Protein AF-G2Z1N6-F1 (afdb_monomer)

Sequence (181 aa):
MSISQVKKNNYPNFDENANCIKKRHIKFDDRKKIFPYNKAVEILIVSFQNKNKNEIVG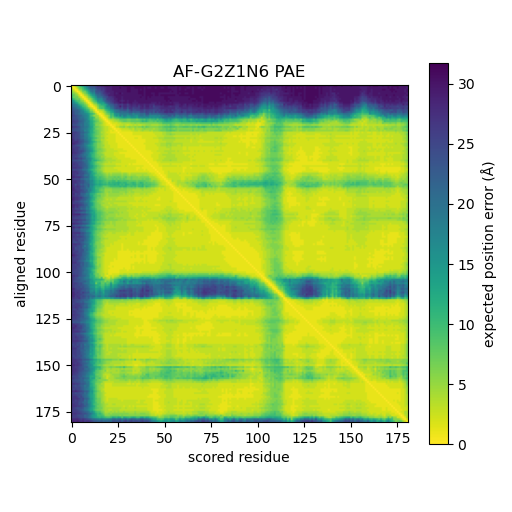KEMINYFNSIKVAQEIINENDFLELKYLTSKQIEALTDVIFNYGYQSKFYSIEDMKCYNPRNAILFLDKNKIIIGYIEICFSCKHLRSSNVNINFGTYCKQKFDIIKKIFEESGIKYGITEEE

Mean predicted aligned error: 7.54 Å

pLDDT: mean 86.53, std 17.19, range [31.73, 98.56]

Structure (mmCIF, N/CA/C/O backbone):
data_AF-G2Z1N6-F1
#
_entry.id   AF-G2Z1N6-F1
#
loop_
_atom_site.group_PDB
_atom_site.id
_atom_site.type_symbol
_atom_site.label_atom_id
_atom_site.label_alt_id
_atom_site.label_comp_id
_atom_site.label_asym_id
_atom_site.label_entity_id
_atom_site.label_seq_id
_atom_site.pdbx_PDB_ins_code
_atom_site.Cartn_x
_atom_site.Cartn_y
_atom_site.Cartn_z
_atom_site.occupancy
_atom_site.B_iso_or_equiv
_atom_site.auth_seq_id
_atom_site.auth_comp_id
_atom_site.auth_asym_id
_atom_site.auth_atom_id
_atom_site.pdbx_PDB_model_num
ATOM 1 N N . MET A 1 1 ? 42.559 40.565 -21.793 1.00 35.09 1 MET A N 1
ATOM 2 C CA . MET A 1 1 ? 43.297 39.281 -21.787 1.00 35.09 1 MET A CA 1
ATOM 3 C C . MET A 1 1 ? 43.590 38.915 -20.345 1.00 35.09 1 MET A C 1
ATOM 5 O O . MET A 1 1 ? 44.123 39.759 -19.652 1.00 35.09 1 MET A O 1
ATOM 9 N N . SER A 1 2 ? 43.309 37.755 -19.777 1.00 31.73 2 SER A N 1
ATOM 10 C CA . SER A 1 2 ? 42.377 36.659 -20.034 1.00 31.73 2 SER A CA 1
ATOM 11 C C . SER A 1 2 ? 42.348 35.915 -18.696 1.00 31.73 2 SER A C 1
ATOM 13 O O . SER A 1 2 ? 43.407 35.560 -18.187 1.00 31.73 2 SER A O 1
ATOM 15 N N . ILE A 1 3 ? 41.170 35.721 -18.101 1.00 37.75 3 ILE A N 1
ATOM 16 C CA . ILE A 1 3 ? 41.010 34.831 -16.945 1.00 37.75 3 ILE A CA 1
ATOM 17 C C . ILE A 1 3 ? 40.847 33.418 -17.510 1.00 37.75 3 ILE A C 1
ATOM 19 O O . ILE A 1 3 ? 39.861 33.113 -18.176 1.00 37.75 3 ILE A O 1
ATOM 23 N N . SER A 1 4 ? 41.835 32.565 -17.275 1.00 36.78 4 SER A N 1
ATOM 24 C CA . SER A 1 4 ? 41.861 31.156 -17.678 1.00 36.78 4 SER A CA 1
ATOM 25 C C . SER A 1 4 ? 42.637 30.395 -16.604 1.00 36.78 4 SER A C 1
ATOM 27 O O . SER A 1 4 ? 43.744 30.805 -16.287 1.00 36.78 4 SER A O 1
ATOM 29 N N . GLN A 1 5 ? 42.192 29.313 -15.975 1.00 38.09 5 GLN A N 1
ATOM 30 C CA . GLN A 1 5 ? 41.005 28.467 -16.062 1.00 38.09 5 GLN A CA 1
ATOM 31 C C . GLN A 1 5 ? 40.882 27.822 -14.668 1.00 38.09 5 GLN A C 1
ATOM 33 O O . GLN A 1 5 ? 41.848 27.225 -14.189 1.00 38.09 5 GLN A O 1
ATOM 38 N N . VAL A 1 6 ? 39.724 27.906 -14.010 1.00 39.84 6 VAL A N 1
ATOM 39 C CA . VAL A 1 6 ? 39.455 27.061 -12.835 1.00 39.84 6 VAL A CA 1
ATOM 40 C C . VAL A 1 6 ? 39.164 25.655 -13.357 1.00 39.84 6 VAL A C 1
ATOM 42 O O . VAL A 1 6 ? 38.227 25.454 -14.131 1.00 39.84 6 VAL A O 1
ATOM 45 N N . LYS A 1 7 ? 40.008 24.691 -12.977 1.00 37.94 7 LYS A N 1
ATOM 46 C CA . LYS A 1 7 ? 39.843 23.268 -13.296 1.00 37.94 7 LYS A CA 1
ATOM 47 C C . LYS A 1 7 ? 38.449 22.812 -12.850 1.00 37.94 7 LYS A C 1
ATOM 49 O O . LYS A 1 7 ? 38.135 22.854 -11.663 1.00 37.94 7 LYS A O 1
ATOM 54 N N . LYS A 1 8 ? 37.622 22.365 -13.801 1.00 38.72 8 LYS A N 1
ATOM 55 C CA . LYS A 1 8 ? 36.383 21.633 -13.512 1.00 38.72 8 LYS A CA 1
ATOM 56 C C . LYS A 1 8 ? 36.769 20.342 -12.793 1.00 38.72 8 LYS A C 1
ATOM 58 O O . LYS A 1 8 ? 37.320 19.432 -13.408 1.00 38.72 8 LYS A O 1
ATOM 63 N N . ASN A 1 9 ? 36.517 20.281 -11.491 1.00 38.03 9 ASN A N 1
ATOM 64 C CA . ASN A 1 9 ? 36.580 19.027 -10.757 1.00 38.03 9 ASN A CA 1
ATOM 65 C C . ASN A 1 9 ? 35.486 18.101 -11.308 1.00 38.03 9 ASN A C 1
ATOM 67 O O . ASN A 1 9 ? 34.306 18.440 -11.253 1.00 38.03 9 ASN A O 1
ATOM 71 N N . ASN A 1 10 ? 35.883 16.945 -11.841 1.00 41.06 10 ASN A N 1
ATOM 72 C CA . ASN A 1 10 ? 34.987 15.867 -12.261 1.00 41.06 10 ASN A CA 1
ATOM 73 C C . ASN A 1 10 ? 34.388 15.168 -11.027 1.00 41.06 10 ASN A C 1
ATOM 75 O O . ASN A 1 10 ? 34.733 14.027 -10.726 1.00 41.06 10 ASN A O 1
ATOM 79 N N . TYR A 1 11 ? 33.508 15.848 -10.293 1.00 44.09 11 TYR A N 1
ATOM 80 C CA . TYR A 1 11 ? 32.579 15.163 -9.400 1.00 44.09 11 TYR A CA 1
ATOM 81 C C . TYR A 1 11 ? 31.379 14.705 -10.237 1.00 44.09 11 TYR A C 1
ATOM 83 O O . TYR A 1 11 ? 30.825 15.526 -10.972 1.00 44.09 11 TYR A O 1
ATOM 91 N N . PRO A 1 12 ? 30.970 13.423 -10.183 1.00 48.62 12 PRO A N 1
ATOM 92 C CA . PRO A 1 12 ? 29.726 13.005 -10.817 1.00 48.62 12 PRO A CA 1
ATOM 93 C C . PRO A 1 12 ? 28.588 13.862 -10.250 1.00 48.62 12 PRO A C 1
ATOM 95 O O . PRO A 1 12 ? 28.481 13.992 -9.032 1.00 48.62 12 PRO A O 1
ATOM 98 N N . ASN A 1 13 ? 27.774 14.461 -11.127 1.00 49.25 13 ASN A N 1
ATOM 99 C CA . ASN A 1 13 ? 26.620 15.284 -10.756 1.00 49.25 13 ASN A CA 1
ATOM 100 C C . ASN A 1 13 ? 25.774 14.533 -9.715 1.00 49.25 13 ASN A C 1
ATOM 102 O O . ASN A 1 13 ? 25.129 13.529 -10.030 1.00 49.25 13 ASN A O 1
ATOM 106 N N . PHE A 1 14 ? 25.835 14.972 -8.458 1.00 51.06 14 PHE A N 1
ATOM 107 C CA . PHE A 1 14 ? 25.220 14.266 -7.332 1.00 51.06 14 PHE A CA 1
ATOM 108 C C . PHE A 1 14 ? 23.687 14.251 -7.469 1.00 51.06 14 PHE A C 1
ATOM 110 O O . PHE A 1 14 ? 23.044 13.251 -7.150 1.00 51.06 14 PHE A O 1
ATOM 117 N N . ASP A 1 15 ? 23.127 15.315 -8.052 1.00 57.12 15 ASP A N 1
ATOM 118 C CA . ASP A 1 15 ? 21.688 15.498 -8.252 1.00 57.12 15 ASP A CA 1
ATOM 119 C C . ASP A 1 15 ? 21.111 14.658 -9.402 1.00 57.12 15 ASP A C 1
ATOM 121 O O . ASP A 1 15 ? 20.040 14.071 -9.255 1.00 57.12 15 ASP A O 1
ATOM 125 N N . GLU A 1 16 ? 21.818 14.511 -10.528 1.00 58.06 16 GLU A N 1
ATOM 126 C CA . GLU A 1 16 ? 21.322 13.704 -11.660 1.00 58.06 16 GLU A CA 1
ATOM 127 C C . GLU A 1 16 ? 21.295 12.206 -11.324 1.00 58.06 16 GLU A C 1
ATOM 129 O O . GLU A 1 16 ? 20.405 11.471 -11.750 1.00 58.06 16 GLU A O 1
ATOM 134 N N . ASN A 1 17 ? 22.242 11.756 -10.499 1.00 62.19 17 ASN A N 1
ATOM 135 C CA . ASN A 1 17 ? 22.365 10.367 -10.065 1.00 62.19 17 ASN A CA 1
ATOM 136 C C . ASN A 1 17 ? 21.350 9.962 -8.981 1.00 62.19 17 ASN A C 1
ATOM 138 O O . ASN A 1 17 ? 21.096 8.767 -8.799 1.00 62.19 17 ASN A O 1
ATOM 142 N N . ALA A 1 18 ? 20.753 10.941 -8.292 1.00 67.31 18 ALA A N 1
ATOM 143 C CA . ALA A 1 18 ? 19.717 10.740 -7.280 1.00 67.31 18 ALA A CA 1
ATOM 144 C C . ALA A 1 18 ? 18.321 10.479 -7.881 1.00 67.31 18 ALA A C 1
ATOM 146 O O . ALA A 1 18 ? 17.388 10.138 -7.145 1.00 67.31 18 ALA A O 1
ATOM 147 N N . ASN A 1 19 ? 18.167 10.609 -9.203 1.00 80.81 19 ASN A N 1
ATOM 148 C CA . ASN A 1 19 ? 16.897 10.370 -9.875 1.00 80.81 19 ASN A CA 1
ATOM 149 C C . ASN A 1 19 ? 16.524 8.880 -9.900 1.00 80.81 19 ASN A C 1
ATOM 151 O O . ASN A 1 19 ? 17.349 7.997 -10.158 1.00 80.81 19 ASN A O 1
ATOM 155 N N . CYS A 1 20 ? 15.241 8.611 -9.670 1.00 85.31 20 CYS A N 1
ATOM 156 C CA . CYS A 1 20 ? 14.602 7.343 -9.970 1.00 85.31 20 CYS A CA 1
ATOM 157 C C . CYS A 1 20 ? 14.436 7.203 -11.464 1.00 85.31 20 CYS A C 1
ATOM 159 O O . CYS A 1 20 ? 13.753 8.002 -12.100 1.00 85.31 20 CYS A O 1
ATOM 161 N N . ILE A 1 21 ? 14.937 6.099 -11.991 1.00 89.00 21 ILE A N 1
ATOM 162 C CA . ILE A 1 21 ? 14.616 5.677 -13.343 1.00 89.00 21 ILE A CA 1
ATOM 163 C C . ILE A 1 21 ? 14.074 4.257 -13.312 1.00 89.00 21 ILE A C 1
ATOM 165 O O . ILE A 1 21 ? 14.379 3.461 -12.415 1.00 89.00 21 ILE A O 1
ATOM 169 N N . LYS A 1 22 ? 13.286 3.923 -14.329 1.00 91.12 22 LYS A N 1
ATOM 170 C CA . LYS A 1 22 ? 12.891 2.547 -14.595 1.00 91.12 22 LYS A CA 1
ATOM 171 C C . LYS A 1 22 ? 14.125 1.776 -15.082 1.00 91.12 22 LYS A C 1
ATOM 173 O O . LYS A 1 22 ? 14.538 1.921 -16.224 1.00 91.12 22 LYS A O 1
ATOM 178 N N . LYS A 1 23 ? 14.755 1.011 -14.186 1.00 89.12 23 LYS A N 1
ATOM 179 C CA . LYS A 1 23 ? 15.987 0.241 -14.440 1.00 89.12 23 LYS A CA 1
ATOM 180 C C . LYS A 1 23 ? 15.736 -1.171 -14.932 1.00 89.12 23 LYS A C 1
ATOM 182 O O . LYS A 1 23 ? 16.615 -1.781 -15.534 1.00 89.12 23 LYS A O 1
ATOM 187 N N . ARG A 1 24 ? 14.583 -1.728 -14.581 1.00 90.19 24 ARG A N 1
ATOM 188 C CA . ARG A 1 24 ? 14.203 -3.088 -14.950 1.00 90.19 24 ARG A CA 1
ATOM 189 C C . ARG A 1 24 ? 12.892 -3.052 -15.716 1.00 90.19 24 ARG A C 1
ATOM 191 O O . ARG A 1 24 ? 12.142 -2.084 -15.664 1.00 90.19 24 ARG A O 1
ATOM 198 N N . HIS A 1 25 ? 12.620 -4.140 -16.416 1.00 93.94 25 HIS A N 1
ATOM 199 C CA . HIS A 1 25 ? 11.395 -4.321 -17.185 1.00 93.94 25 HIS A CA 1
ATOM 200 C C . HIS A 1 25 ? 10.761 -5.666 -16.825 1.00 93.94 25 HIS A C 1
ATOM 202 O O . HIS A 1 25 ? 10.418 -6.463 -17.694 1.00 93.94 25 HIS A O 1
ATOM 208 N N . ILE A 1 26 ? 10.645 -5.943 -15.521 1.00 94.81 26 ILE A N 1
ATOM 209 C CA . ILE A 1 26 ? 9.980 -7.148 -15.027 1.00 94.81 26 ILE A CA 1
ATOM 210 C C . ILE A 1 26 ? 8.495 -7.026 -15.373 1.00 94.81 26 ILE A C 1
ATOM 212 O O . ILE A 1 26 ? 7.824 -6.060 -14.981 1.00 94.81 26 ILE A O 1
ATOM 216 N N . LYS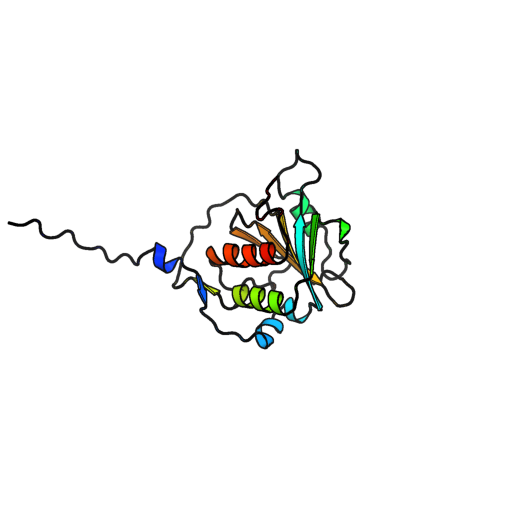 A 1 27 ? 7.989 -8.001 -16.132 1.00 97.38 27 LYS A N 1
ATOM 217 C CA . LYS A 1 27 ? 6.598 -8.044 -16.589 1.00 97.38 27 LYS A CA 1
ATOM 218 C C . LYS A 1 27 ? 5.643 -8.162 -15.406 1.00 97.38 27 LYS A C 1
ATOM 220 O O . LYS A 1 27 ? 6.009 -8.677 -14.350 1.00 97.38 27 LYS A O 1
ATOM 225 N N . PHE A 1 28 ? 4.411 -7.691 -15.585 1.00 97.31 28 PHE A N 1
ATOM 226 C CA . PHE A 1 28 ? 3.411 -7.708 -14.519 1.00 97.31 28 PHE A CA 1
ATOM 227 C C . PHE A 1 28 ? 3.169 -9.117 -13.958 1.00 97.31 28 PHE A C 1
ATOM 229 O O . PHE A 1 28 ? 3.190 -9.304 -12.742 1.00 97.31 28 PHE A O 1
ATOM 236 N N . ASP A 1 29 ? 3.054 -10.125 -14.825 1.00 97.44 29 ASP A N 1
ATOM 237 C CA . ASP A 1 29 ? 2.857 -11.515 -14.396 1.00 97.44 29 ASP A CA 1
ATOM 238 C C . ASP A 1 29 ? 4.025 -12.088 -13.594 1.00 97.44 29 ASP A C 1
ATOM 240 O O . ASP A 1 29 ? 3.806 -12.917 -12.714 1.00 97.44 29 ASP A O 1
ATOM 244 N N . ASP A 1 30 ? 5.252 -11.628 -13.837 1.00 97.69 30 ASP A N 1
ATOM 245 C CA . ASP A 1 30 ? 6.412 -12.053 -13.056 1.00 97.69 30 ASP A CA 1
ATOM 246 C C . ASP A 1 30 ? 6.481 -11.324 -11.712 1.00 97.69 30 ASP A C 1
ATOM 248 O O . ASP A 1 30 ? 6.778 -11.943 -10.693 1.00 97.69 30 ASP A O 1
ATOM 252 N N . ARG A 1 31 ? 6.112 -10.036 -11.670 1.00 96.31 31 ARG A N 1
ATOM 253 C CA . ARG A 1 31 ? 6.003 -9.272 -10.415 1.00 96.31 31 ARG A CA 1
ATOM 254 C C . ARG A 1 31 ? 4.958 -9.869 -9.470 1.00 96.31 31 ARG A C 1
ATOM 256 O O . ARG A 1 31 ? 5.207 -9.952 -8.271 1.00 96.31 31 ARG A O 1
ATOM 263 N N . LYS A 1 32 ? 3.834 -10.368 -9.999 1.00 96.12 32 LYS A N 1
ATOM 264 C CA . LYS A 1 32 ? 2.803 -11.069 -9.211 1.00 96.12 32 LYS A CA 1
ATOM 265 C C . LYS A 1 32 ? 3.275 -12.391 -8.602 1.00 96.12 32 LYS A C 1
ATOM 267 O O . LYS A 1 32 ? 2.629 -12.881 -7.691 1.00 96.12 32 LYS A O 1
ATOM 272 N N . LYS A 1 33 ? 4.381 -12.982 -9.068 1.00 96.75 33 LYS A N 1
ATOM 273 C CA . LYS A 1 33 ? 4.944 -14.214 -8.477 1.00 96.75 33 LYS A CA 1
ATOM 274 C C . LYS A 1 33 ? 5.791 -13.940 -7.231 1.00 96.75 33 LYS A C 1
ATOM 276 O O . LYS A 1 33 ? 6.159 -14.883 -6.531 1.00 96.75 33 LYS A O 1
ATOM 281 N N . ILE A 1 34 ? 6.075 -12.673 -6.931 1.00 95.62 34 ILE A N 1
ATOM 282 C CA . ILE A 1 34 ? 6.889 -12.251 -5.790 1.00 95.62 34 ILE A CA 1
ATOM 283 C C . ILE A 1 34 ? 5.995 -12.116 -4.551 1.00 95.62 34 ILE A C 1
ATOM 285 O O . ILE A 1 34 ? 4.899 -11.566 -4.624 1.00 95.62 34 ILE A O 1
ATOM 289 N N . PHE A 1 35 ? 6.458 -12.604 -3.399 1.00 95.25 35 PHE A N 1
ATOM 290 C CA . PHE A 1 35 ? 5.762 -12.388 -2.128 1.00 95.25 35 PHE A CA 1
ATOM 291 C C . PHE A 1 35 ? 5.741 -10.891 -1.763 1.00 95.25 35 PHE A C 1
ATOM 293 O O . PHE A 1 35 ? 6.760 -10.219 -1.940 1.00 95.25 35 PHE A O 1
ATOM 300 N N . PRO A 1 36 ? 4.621 -10.340 -1.254 1.00 96.19 36 PRO A N 1
ATOM 301 C CA . PRO A 1 36 ? 3.356 -11.005 -0.893 1.00 96.19 36 PRO A CA 1
ATOM 302 C C . PRO A 1 36 ? 2.303 -11.092 -2.015 1.00 96.19 36 PRO A C 1
ATOM 304 O O . PRO A 1 36 ? 1.269 -11.734 -1.838 1.00 96.19 36 PRO A O 1
ATOM 307 N N . TYR A 1 37 ? 2.568 -10.511 -3.187 1.00 96.50 37 TYR A N 1
ATOM 308 C CA . TYR A 1 37 ? 1.639 -10.452 -4.327 1.00 96.50 37 TYR A CA 1
ATOM 309 C C . TYR A 1 37 ? 1.203 -11.825 -4.852 1.00 96.50 37 TYR A C 1
ATOM 311 O O . TYR A 1 37 ? 0.104 -11.960 -5.374 1.00 96.50 37 TYR A O 1
ATOM 319 N N . ASN A 1 38 ? 2.036 -12.853 -4.689 1.00 96.81 38 ASN A N 1
ATOM 320 C CA . ASN A 1 38 ? 1.724 -14.221 -5.116 1.00 96.81 38 ASN A CA 1
ATOM 321 C C . ASN A 1 38 ? 0.743 -14.968 -4.207 1.00 96.81 38 ASN A C 1
ATOM 323 O O . ASN A 1 38 ? 0.268 -16.044 -4.572 1.00 96.81 38 ASN A O 1
ATOM 327 N N . LYS A 1 39 ? 0.496 -14.445 -3.006 1.00 97.06 39 LYS A N 1
ATOM 328 C CA . LYS A 1 39 ? -0.443 -15.005 -2.029 1.00 97.06 39 LYS A CA 1
ATOM 329 C C . LYS A 1 39 ? -1.648 -14.098 -1.809 1.00 97.06 39 LYS A C 1
ATOM 331 O O . LYS A 1 39 ? -2.686 -14.590 -1.376 1.00 97.06 39 LYS A O 1
ATOM 336 N N . ALA A 1 40 ? -1.510 -12.810 -2.112 1.00 97.44 40 ALA A N 1
ATOM 337 C CA . ALA A 1 40 ? -2.585 -11.846 -1.987 1.00 97.44 40 ALA A CA 1
ATOM 338 C C . ALA A 1 40 ? -3.655 -12.081 -3.061 1.00 97.44 40 ALA A C 1
ATOM 340 O O . ALA A 1 40 ? -3.353 -12.136 -4.252 1.00 97.44 40 ALA A O 1
ATOM 341 N N . VAL A 1 41 ? -4.908 -12.189 -2.630 1.00 97.81 41 VAL A N 1
ATOM 342 C CA . VAL A 1 41 ? -6.083 -12.104 -3.508 1.00 97.81 41 VAL A CA 1
ATOM 343 C C . VAL A 1 41 ? -6.533 -10.653 -3.621 1.00 97.81 41 VAL A C 1
ATOM 345 O O . VAL A 1 41 ? -6.941 -10.212 -4.692 1.00 97.81 41 VAL A O 1
ATOM 348 N N . GLU A 1 42 ? -6.386 -9.896 -2.536 1.00 98.00 42 GLU A N 1
ATOM 349 C CA . GLU A 1 42 ? -6.718 -8.481 -2.480 1.00 98.00 42 GLU A CA 1
ATOM 350 C C . GLU A 1 42 ? -5.559 -7.683 -1.895 1.00 98.00 42 GLU A C 1
ATOM 352 O O . GLU A 1 42 ? -4.822 -8.143 -1.017 1.00 98.00 42 GLU A O 1
ATOM 357 N N . ILE A 1 43 ? -5.404 -6.466 -2.407 1.00 98.50 43 ILE A N 1
ATOM 358 C CA . ILE A 1 43 ? -4.410 -5.509 -1.939 1.00 98.50 43 ILE A CA 1
ATOM 359 C C . ILE A 1 43 ? -5.146 -4.218 -1.648 1.00 98.50 43 ILE A C 1
ATOM 361 O O . ILE A 1 43 ? -5.865 -3.703 -2.507 1.00 98.50 43 ILE A O 1
ATOM 365 N N . LEU A 1 44 ? -4.963 -3.708 -0.441 1.00 97.75 44 LEU A N 1
ATOM 366 C CA . LEU A 1 44 ? -5.607 -2.492 0.026 1.00 97.75 44 LEU A CA 1
ATOM 367 C C . LEU A 1 44 ? -4.549 -1.469 0.349 1.00 97.75 44 LEU A C 1
ATOM 369 O O . LEU A 1 44 ? -3.448 -1.801 0.786 1.00 97.75 44 LEU A O 1
ATOM 373 N N . ILE A 1 45 ? -4.930 -0.219 0.187 1.00 98.56 45 ILE A N 1
ATOM 374 C CA . ILE A 1 45 ? -4.220 0.901 0.768 1.00 98.56 45 ILE A CA 1
ATOM 375 C C . ILE A 1 45 ? -5.116 1.552 1.807 1.00 98.56 45 ILE A C 1
ATOM 377 O O . ILE A 1 45 ? -6.336 1.616 1.635 1.00 98.56 45 ILE A O 1
ATOM 381 N N . VAL A 1 46 ? -4.506 2.003 2.894 1.00 98.38 46 VAL A N 1
ATOM 382 C CA . VAL A 1 46 ? -5.226 2.567 4.034 1.00 98.38 46 VAL A CA 1
ATOM 383 C C . VAL A 1 46 ? -4.562 3.841 4.533 1.00 98.38 46 VAL A C 1
ATOM 385 O O . VAL A 1 46 ? -3.353 4.032 4.347 1.00 98.38 46 VAL A O 1
ATOM 388 N N . SER A 1 47 ? -5.345 4.690 5.191 1.00 97.62 47 SER A N 1
ATOM 389 C CA . SER A 1 47 ? -4.858 5.775 6.040 1.00 97.62 47 SER A CA 1
ATOM 390 C C . SER A 1 47 ? -5.279 5.570 7.496 1.00 97.62 47 SER A C 1
ATOM 392 O O . SER A 1 47 ? -6.300 4.948 7.798 1.00 97.62 47 SER A O 1
ATOM 394 N N . PHE A 1 48 ? -4.450 6.064 8.411 1.00 94.19 48 PHE A N 1
ATOM 395 C CA . PHE A 1 48 ? -4.620 5.915 9.850 1.00 94.19 48 PHE A CA 1
ATOM 396 C C . PHE A 1 48 ? -4.465 7.276 10.521 1.00 94.19 48 PHE A C 1
ATOM 398 O O . PHE A 1 48 ? -3.383 7.860 10.482 1.00 94.19 48 PHE A O 1
ATOM 405 N N . GLN A 1 49 ? -5.528 7.759 11.163 1.00 91.69 49 GLN A N 1
ATOM 406 C CA . GLN A 1 49 ? -5.506 8.974 11.975 1.00 91.69 49 GLN A CA 1
ATOM 407 C C . GLN A 1 49 ? -5.437 8.593 13.452 1.00 91.69 49 GLN A C 1
ATOM 409 O O . GLN A 1 49 ? -6.204 7.748 13.915 1.00 91.69 49 GLN A O 1
ATOM 414 N N . ASN A 1 50 ? -4.519 9.219 14.194 1.00 89.31 50 ASN A N 1
ATOM 415 C CA . ASN A 1 50 ? -4.453 9.043 15.642 1.00 89.31 50 ASN A CA 1
ATOM 416 C C . ASN A 1 50 ? -5.797 9.447 16.268 1.00 89.31 50 ASN A C 1
ATOM 418 O O . ASN A 1 50 ? -6.280 10.562 16.057 1.00 89.31 50 ASN A O 1
ATOM 422 N N . LYS A 1 51 ? -6.372 8.560 17.081 1.00 88.75 51 LYS A N 1
ATOM 423 C CA . LYS A 1 51 ? -7.595 8.827 17.842 1.00 88.75 51 LYS A CA 1
ATOM 424 C C . LYS A 1 51 ? -7.311 9.826 18.959 1.00 88.75 51 LYS A C 1
ATOM 426 O O . LYS A 1 51 ? -8.097 10.746 19.183 1.00 88.75 51 LYS A O 1
ATOM 431 N N . ASN A 1 52 ? -6.175 9.677 19.643 1.00 88.06 52 ASN A N 1
ATOM 432 C CA . ASN A 1 52 ? -5.716 10.636 20.634 1.00 88.06 52 ASN A CA 1
ATOM 433 C C . ASN A 1 52 ? -4.796 11.677 19.982 1.00 88.06 52 ASN A C 1
ATOM 435 O O . ASN A 1 52 ? -3.628 11.414 19.698 1.00 88.06 52 ASN A O 1
ATOM 439 N N . LYS A 1 53 ? -5.306 12.901 19.799 1.00 84.00 53 LYS A N 1
ATOM 440 C CA . LYS A 1 53 ? -4.533 14.017 19.224 1.00 84.00 53 LYS A CA 1
ATOM 441 C C . LYS A 1 53 ? -3.332 14.448 20.080 1.00 84.00 53 LYS A C 1
ATOM 443 O O . LYS A 1 53 ? -2.448 15.121 19.567 1.00 84.00 53 LYS A O 1
ATOM 448 N N . ASN A 1 54 ? -3.286 14.050 21.354 1.00 86.62 54 ASN A N 1
ATOM 449 C CA . ASN A 1 54 ? -2.162 14.334 22.250 1.00 86.62 54 ASN A CA 1
ATOM 450 C C . ASN A 1 54 ? -1.054 13.263 22.185 1.00 86.62 54 ASN A C 1
ATOM 452 O O . ASN A 1 54 ? -0.007 13.436 22.806 1.00 86.62 54 ASN A O 1
ATOM 456 N N . GLU A 1 55 ? -1.270 12.148 21.478 1.00 86.56 55 GLU A N 1
ATOM 457 C CA . GLU A 1 55 ? -0.251 11.112 21.281 1.00 86.56 55 GLU A CA 1
ATOM 458 C C . GLU A 1 55 ? 0.701 11.453 20.133 1.00 86.56 55 GLU A C 1
ATOM 460 O O . GLU A 1 55 ? 0.376 12.189 19.200 1.00 86.56 55 GLU A O 1
ATOM 465 N N . ILE A 1 56 ? 1.886 10.843 20.172 1.00 89.25 56 ILE A N 1
ATOM 466 C CA . ILE A 1 56 ? 2.879 10.971 19.103 1.00 89.25 56 ILE A CA 1
ATOM 467 C C . ILE A 1 56 ? 2.276 10.445 17.793 1.00 89.25 56 ILE A C 1
ATOM 469 O O . ILE A 1 56 ? 1.799 9.308 17.716 1.00 89.25 56 ILE A O 1
ATOM 473 N N . VAL A 1 57 ? 2.316 11.267 16.745 1.00 89.56 57 VAL A N 1
ATOM 474 C CA . VAL A 1 57 ? 1.771 10.912 15.429 1.00 89.56 57 VAL A CA 1
ATOM 475 C C . VAL A 1 57 ? 2.402 9.620 14.908 1.00 89.56 57 VAL A C 1
ATOM 477 O O . VAL A 1 57 ? 3.620 9.452 14.945 1.00 89.56 57 VAL A O 1
ATOM 480 N N . GLY A 1 58 ? 1.565 8.699 14.429 1.00 91.62 58 GLY A N 1
ATOM 481 C CA . GLY A 1 58 ? 1.985 7.407 13.883 1.00 91.62 58 GLY A CA 1
ATOM 482 C C . GLY A 1 58 ? 2.280 6.332 14.933 1.00 91.62 58 GLY A C 1
ATOM 483 O O . GLY A 1 58 ? 2.308 5.153 14.591 1.00 91.62 58 GLY A O 1
ATOM 484 N N . LYS A 1 59 ? 2.422 6.687 16.218 1.00 93.12 59 LYS A N 1
ATOM 485 C CA . LYS A 1 59 ? 2.622 5.711 17.304 1.00 93.12 59 LYS A CA 1
ATOM 486 C C . LYS A 1 59 ? 1.432 4.763 17.451 1.00 93.12 59 LYS A C 1
ATOM 488 O O . LYS A 1 59 ? 1.634 3.567 17.636 1.00 93.12 59 LYS A O 1
ATOM 493 N N . GLU A 1 60 ? 0.204 5.272 17.338 1.00 94.12 60 GLU A N 1
ATOM 494 C CA . GLU A 1 60 ? -0.999 4.431 17.382 1.00 94.12 60 GLU A CA 1
ATOM 495 C C . GLU A 1 60 ? -1.032 3.430 16.224 1.00 94.12 60 GLU A C 1
ATOM 497 O O . GLU A 1 60 ? -1.248 2.243 16.454 1.00 94.12 60 GLU A O 1
ATOM 502 N N . MET A 1 61 ? -0.727 3.885 15.005 1.00 95.06 61 MET A N 1
ATOM 503 C CA . MET A 1 61 ? -0.632 3.023 13.828 1.00 95.06 61 MET A CA 1
ATOM 504 C C . MET A 1 61 ? 0.441 1.939 14.019 1.00 95.06 61 MET A C 1
ATOM 506 O O . MET A 1 61 ? 0.178 0.760 13.799 1.00 95.06 61 MET A O 1
ATOM 510 N N . ILE A 1 62 ? 1.640 2.312 14.478 1.00 95.44 62 ILE A N 1
ATOM 511 C CA . ILE A 1 62 ? 2.731 1.365 14.764 1.00 95.44 62 ILE A CA 1
ATOM 512 C C . ILE A 1 62 ? 2.289 0.311 15.785 1.00 95.44 62 ILE A C 1
ATOM 514 O O . ILE A 1 62 ? 2.543 -0.877 15.588 1.00 95.44 62 ILE A O 1
ATOM 518 N N . ASN A 1 63 ? 1.624 0.731 16.864 1.00 95.38 63 ASN A N 1
ATOM 519 C CA . ASN A 1 63 ? 1.130 -0.174 17.900 1.00 95.38 63 ASN A CA 1
ATOM 520 C C . ASN A 1 63 ? 0.044 -1.113 17.367 1.00 95.38 63 ASN A C 1
ATOM 522 O O . ASN A 1 63 ? 0.096 -2.307 17.656 1.00 95.38 63 ASN A O 1
ATOM 526 N N . TYR A 1 64 ? -0.886 -0.596 16.561 1.00 95.12 64 TYR A N 1
ATOM 527 C CA . TYR A 1 64 ? -1.897 -1.398 15.880 1.00 95.12 64 TYR A CA 1
ATOM 528 C C . TYR A 1 64 ? -1.237 -2.492 15.037 1.00 95.12 64 TYR A C 1
ATOM 530 O O . TYR A 1 64 ? -1.456 -3.674 15.285 1.00 95.12 64 TYR A O 1
ATOM 538 N N . PHE A 1 65 ? -0.331 -2.124 14.130 1.00 95.94 65 PHE A N 1
ATOM 539 C CA . PHE A 1 65 ? 0.345 -3.088 13.261 1.00 95.94 65 PHE A CA 1
ATOM 540 C C . PHE A 1 65 ? 1.229 -4.084 14.021 1.00 95.94 65 PHE A C 1
ATOM 542 O O . PHE A 1 65 ? 1.266 -5.255 13.659 1.00 95.94 65 PHE A O 1
ATOM 549 N N . ASN A 1 66 ? 1.881 -3.662 15.111 1.00 95.50 66 ASN A N 1
ATOM 550 C CA . ASN A 1 66 ? 2.629 -4.567 15.992 1.00 95.50 66 ASN A CA 1
ATOM 551 C C . ASN A 1 66 ? 1.733 -5.608 16.682 1.00 95.50 66 ASN A C 1
ATOM 553 O O . ASN A 1 66 ? 2.226 -6.670 17.058 1.00 95.50 66 ASN A O 1
ATOM 557 N N . SER A 1 67 ? 0.453 -5.294 16.899 1.00 95.19 67 SER A N 1
ATOM 558 C CA . SER A 1 67 ? -0.488 -6.211 17.546 1.00 95.19 67 SER A CA 1
ATOM 559 C C . SER A 1 67 ? -1.047 -7.277 16.601 1.00 95.19 67 SER A C 1
ATOM 561 O O . SER A 1 67 ? -1.465 -8.328 17.081 1.00 95.19 67 SER A O 1
ATOM 563 N N . ILE A 1 68 ? -0.987 -7.046 15.282 1.00 94.81 68 ILE A N 1
ATOM 564 C CA . ILE A 1 68 ? -1.533 -7.959 14.275 1.00 94.81 68 ILE A CA 1
ATOM 565 C C . ILE A 1 68 ? -0.719 -9.250 14.216 1.00 94.81 68 ILE A C 1
ATOM 567 O O . ILE A 1 68 ? 0.460 -9.264 13.844 1.00 94.81 68 ILE A O 1
ATOM 571 N N . LYS A 1 69 ? -1.386 -10.380 14.445 1.00 95.06 69 LYS A N 1
ATOM 572 C CA . LYS A 1 69 ? -0.851 -11.706 14.117 1.00 95.06 69 LYS A CA 1
ATOM 573 C C . LYS A 1 69 ? -1.062 -12.007 12.634 1.00 95.06 69 LYS A C 1
ATOM 575 O O . LYS A 1 69 ? -2.099 -12.523 12.209 1.00 95.06 69 LYS A O 1
ATOM 580 N N . VAL A 1 70 ? -0.042 -11.696 11.835 1.00 93.06 70 VAL A N 1
ATOM 581 C CA . VAL A 1 70 ? -0.013 -11.981 10.391 1.00 93.06 70 VAL A CA 1
ATOM 582 C C . VAL A 1 70 ? -0.318 -13.462 10.122 1.00 93.06 70 VAL A C 1
ATOM 584 O O . VAL A 1 70 ? 0.173 -14.350 10.818 1.00 93.06 70 VAL A O 1
ATOM 587 N N . ALA A 1 71 ? -1.117 -13.712 9.085 1.00 93.69 71 ALA A N 1
ATOM 588 C CA . ALA A 1 71 ? -1.657 -15.006 8.668 1.00 93.69 71 ALA A CA 1
ATOM 589 C C . ALA A 1 71 ? -2.643 -15.660 9.658 1.00 93.69 71 ALA A C 1
ATOM 591 O O . ALA A 1 71 ? -2.976 -16.832 9.491 1.00 93.69 71 ALA A O 1
ATOM 592 N N . GLN A 1 72 ? -3.125 -14.920 10.661 1.00 94.94 72 GLN A N 1
ATOM 593 C CA . GLN A 1 72 ? -4.129 -15.396 11.623 1.00 94.94 72 GLN A CA 1
ATOM 594 C C . GLN A 1 72 ? -5.317 -14.440 11.740 1.00 94.94 72 GLN A C 1
ATOM 596 O O . GLN A 1 72 ? -6.449 -14.889 11.898 1.00 94.94 72 GLN A O 1
ATOM 601 N N . GLU A 1 73 ? -5.071 -13.133 11.655 1.00 95.38 73 GLU A N 1
ATOM 602 C CA . GLU A 1 73 ? -6.101 -12.121 11.877 1.00 95.38 73 GLU A CA 1
ATOM 603 C C . GLU A 1 73 ? -6.783 -11.660 10.589 1.00 95.38 73 GLU A C 1
ATOM 605 O O . GLU A 1 73 ? -6.142 -11.404 9.565 1.00 95.38 73 GLU A O 1
ATOM 610 N N . ILE A 1 74 ? -8.108 -11.546 10.675 1.00 96.62 74 ILE A N 1
ATOM 611 C CA . ILE A 1 74 ? -8.966 -10.967 9.644 1.00 96.62 74 ILE A CA 1
ATOM 612 C C . ILE A 1 74 ? -8.934 -9.447 9.796 1.00 96.62 74 ILE A C 1
ATOM 614 O O . ILE A 1 74 ? -9.001 -8.930 10.910 1.00 96.62 74 ILE A O 1
ATOM 618 N N . ILE A 1 75 ? -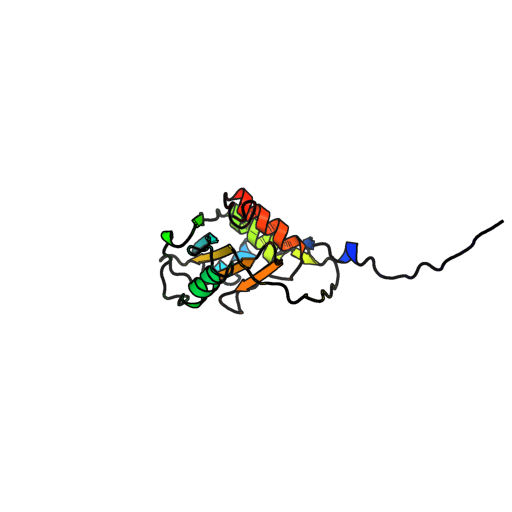8.848 -8.732 8.676 1.00 96.06 75 ILE A N 1
ATOM 619 C CA . ILE A 1 75 ? -8.918 -7.270 8.676 1.00 96.06 75 ILE A CA 1
ATOM 620 C C . ILE A 1 75 ? -10.242 -6.772 9.281 1.00 96.06 75 ILE A C 1
ATOM 622 O O . ILE A 1 75 ? -11.321 -7.251 8.932 1.00 96.06 75 ILE A O 1
ATOM 626 N N . ASN A 1 76 ? -10.166 -5.757 10.139 1.00 96.25 76 ASN A N 1
ATOM 627 C CA . ASN A 1 76 ? -11.320 -4.956 10.529 1.00 96.25 76 ASN A CA 1
ATOM 628 C C . ASN A 1 76 ? -11.227 -3.591 9.842 1.00 96.25 76 ASN A C 1
ATOM 630 O O . ASN A 1 76 ? -10.431 -2.736 10.217 1.00 96.25 76 ASN A O 1
ATOM 634 N N . GLU A 1 77 ? -12.042 -3.387 8.809 1.00 95.38 77 GLU A N 1
ATOM 635 C CA . GLU A 1 77 ? -11.983 -2.176 7.982 1.00 95.38 77 GLU A CA 1
ATOM 636 C C . GLU A 1 77 ? -12.300 -0.890 8.763 1.00 95.38 77 GLU A C 1
ATOM 638 O O . GLU A 1 77 ? -11.810 0.175 8.400 1.00 95.38 77 GLU A O 1
ATOM 643 N N . ASN A 1 78 ? -13.048 -0.990 9.870 1.00 95.44 78 ASN A N 1
ATOM 644 C CA . ASN A 1 78 ? -13.394 0.154 10.723 1.00 95.44 78 ASN A CA 1
ATOM 645 C C . ASN A 1 78 ? -12.202 0.714 11.516 1.00 95.44 78 ASN A C 1
ATOM 647 O O . ASN A 1 78 ? -12.330 1.753 12.164 1.00 95.44 78 ASN A O 1
ATOM 651 N N . ASP A 1 79 ? -11.059 0.027 11.503 1.00 94.56 79 ASP A N 1
ATOM 652 C CA . ASP A 1 79 ? -9.843 0.506 12.161 1.00 94.56 79 ASP A CA 1
ATOM 653 C C . ASP A 1 79 ? -9.131 1.603 11.356 1.00 94.56 79 ASP A C 1
ATOM 655 O O . ASP A 1 79 ? -8.254 2.283 11.893 1.00 94.56 79 ASP A O 1
ATOM 659 N N . PHE A 1 80 ? -9.502 1.797 10.086 1.00 96.69 80 PHE A N 1
ATOM 660 C CA . PHE A 1 80 ? -8.858 2.739 9.172 1.00 96.69 80 PHE A CA 1
ATOM 661 C C . PHE A 1 80 ? -9.747 3.953 8.903 1.00 96.69 80 PHE A C 1
ATOM 663 O O . PHE A 1 80 ? -10.965 3.834 8.793 1.00 96.69 80 PHE A O 1
ATOM 670 N N . LEU A 1 81 ? -9.126 5.128 8.761 1.00 96.81 81 LEU A N 1
ATOM 671 C CA . LEU A 1 81 ? -9.849 6.353 8.410 1.00 96.81 81 LEU A CA 1
ATOM 672 C C . LEU A 1 81 ? -10.321 6.296 6.954 1.00 96.81 81 LEU A C 1
ATOM 674 O O . LEU A 1 81 ? -11.478 6.572 6.647 1.00 96.81 81 LEU A O 1
ATOM 678 N N . GLU A 1 82 ? -9.416 5.917 6.055 1.00 97.88 82 GLU A N 1
ATOM 679 C CA . GLU A 1 82 ? -9.722 5.663 4.655 1.00 97.88 82 GLU A CA 1
ATOM 680 C C . GLU A 1 82 ? -9.165 4.299 4.262 1.00 97.88 82 GLU A C 1
ATOM 682 O O . GLU A 1 82 ? -8.070 3.910 4.671 1.00 97.88 82 GLU A O 1
ATOM 687 N N . LEU A 1 83 ? -9.910 3.583 3.424 1.00 98.06 83 LEU A N 1
ATOM 688 C CA . LEU A 1 83 ? -9.533 2.274 2.909 1.00 98.06 83 LEU A CA 1
ATOM 689 C C . LEU A 1 83 ? -9.963 2.159 1.450 1.00 98.06 83 LEU A C 1
ATOM 691 O O . LEU A 1 83 ? -11.090 2.514 1.087 1.00 98.06 83 LEU A O 1
ATOM 695 N N . LYS A 1 84 ? -9.054 1.671 0.601 1.00 98.44 84 LYS A N 1
ATOM 696 C CA . LYS A 1 84 ? -9.305 1.452 -0.827 1.00 98.44 84 LYS A CA 1
ATOM 697 C C . LYS A 1 84 ? -8.708 0.132 -1.287 1.00 98.44 84 LYS A C 1
ATOM 699 O O . LYS A 1 84 ? -7.506 -0.095 -1.167 1.00 98.44 84 LYS A O 1
ATOM 704 N N . TYR A 1 85 ? -9.555 -0.708 -1.871 1.00 98.19 85 TYR A N 1
ATOM 705 C CA . TYR A 1 85 ? -9.136 -1.895 -2.606 1.00 98.19 85 TYR A CA 1
ATOM 706 C C . TYR A 1 85 ? -8.527 -1.477 -3.945 1.00 98.19 85 TYR A C 1
ATOM 708 O O . TYR A 1 85 ? -9.154 -0.753 -4.720 1.00 98.19 85 TYR A O 1
ATOM 716 N N . LEU A 1 86 ? -7.305 -1.927 -4.223 1.00 98.44 86 LEU A N 1
ATOM 717 C CA . LEU A 1 86 ? -6.634 -1.619 -5.478 1.00 98.44 86 LEU A CA 1
ATOM 718 C C . LEU A 1 86 ? -7.181 -2.481 -6.616 1.00 98.44 86 LEU A C 1
ATOM 720 O O . LEU A 1 86 ? -7.256 -3.706 -6.532 1.00 98.44 86 LEU A O 1
ATOM 724 N N . THR A 1 87 ? -7.488 -1.833 -7.733 1.00 97.81 87 THR A N 1
ATOM 725 C CA . THR A 1 87 ? -7.784 -2.502 -9.003 1.00 97.81 87 THR A CA 1
ATOM 726 C C . THR A 1 87 ? -6.534 -3.168 -9.579 1.00 97.81 87 THR A C 1
ATOM 728 O O . THR A 1 87 ? -5.403 -2.789 -9.269 1.00 97.81 87 THR A O 1
ATOM 731 N N . SER A 1 88 ? -6.711 -4.106 -10.516 1.00 96.88 88 SER A N 1
ATOM 732 C CA . SER A 1 88 ? -5.579 -4.744 -11.206 1.00 96.88 88 SER A CA 1
ATOM 733 C C . SER A 1 88 ? -4.632 -3.727 -11.864 1.00 96.88 88 SER A C 1
ATOM 735 O O . SER A 1 88 ? -3.417 -3.883 -11.762 1.00 96.88 88 SER A O 1
ATOM 737 N N . LYS A 1 89 ? -5.171 -2.641 -12.440 1.00 97.44 89 LYS A N 1
ATOM 738 C CA . LYS A 1 89 ? -4.384 -1.549 -13.036 1.00 97.44 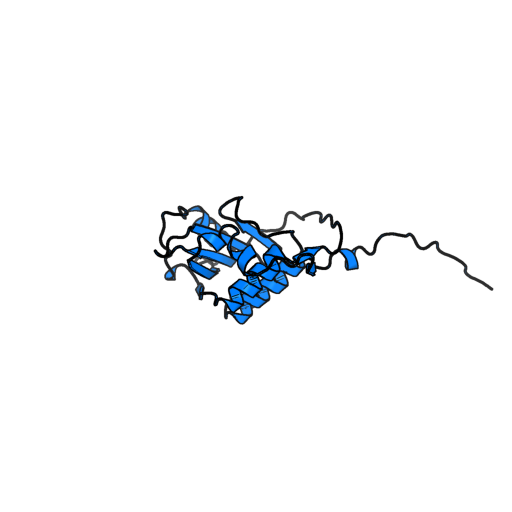89 LYS A CA 1
ATOM 739 C C . LYS A 1 89 ? -3.553 -0.793 -11.992 1.00 97.44 89 LYS A C 1
ATOM 741 O O . LYS A 1 89 ? -2.392 -0.481 -12.241 1.00 97.44 89 LYS A O 1
ATOM 746 N N . GLN A 1 90 ? -4.120 -0.516 -10.816 1.00 98.06 90 GLN A N 1
ATOM 747 C CA . GLN A 1 90 ? -3.388 0.130 -9.720 1.00 98.06 90 GLN A CA 1
ATOM 748 C C . GLN A 1 90 ? -2.320 -0.797 -9.128 1.00 98.06 90 GLN A C 1
ATOM 750 O O . GLN A 1 90 ? -1.214 -0.344 -8.848 1.00 98.06 90 GLN A O 1
ATOM 755 N N . ILE A 1 91 ? -2.603 -2.098 -8.997 1.00 98.00 91 ILE A N 1
ATOM 756 C CA . ILE A 1 91 ? -1.616 -3.097 -8.558 1.00 98.00 91 ILE A CA 1
ATOM 757 C C . ILE A 1 91 ? -0.468 -3.194 -9.568 1.00 98.00 91 ILE A C 1
ATOM 759 O O . ILE A 1 91 ? 0.699 -3.265 -9.173 1.00 98.00 91 ILE A O 1
ATOM 763 N N . GLU A 1 92 ? -0.769 -3.170 -10.867 1.00 97.75 92 GLU A N 1
ATOM 764 C CA . GLU A 1 92 ? 0.248 -3.140 -11.914 1.00 97.75 92 GLU A CA 1
ATOM 765 C C . GLU A 1 92 ? 1.128 -1.893 -11.801 1.00 97.75 92 GLU A C 1
ATOM 767 O O . GLU A 1 92 ? 2.352 -2.030 -11.811 1.00 97.75 92 GLU A O 1
ATOM 772 N N . ALA A 1 93 ? 0.537 -0.707 -11.639 1.00 97.06 93 ALA A N 1
ATOM 773 C CA . ALA A 1 93 ? 1.286 0.534 -11.457 1.00 97.06 93 ALA A CA 1
ATOM 774 C C . ALA A 1 93 ? 2.160 0.489 -10.191 1.00 97.06 93 ALA A C 1
ATOM 776 O O . ALA A 1 93 ? 3.362 0.748 -10.254 1.00 97.06 93 ALA A O 1
ATOM 777 N N . LEU A 1 94 ? 1.589 0.074 -9.056 1.00 97.06 94 LEU A N 1
ATOM 778 C CA . LEU A 1 94 ? 2.284 -0.027 -7.772 1.00 97.06 94 LEU A CA 1
ATOM 779 C C . LEU A 1 94 ? 3.487 -0.968 -7.858 1.00 97.06 94 LEU A C 1
ATOM 781 O O . LEU A 1 94 ? 4.607 -0.607 -7.492 1.00 97.06 94 LEU A O 1
ATOM 785 N N . THR A 1 95 ? 3.276 -2.177 -8.375 1.00 96.75 95 THR A N 1
ATOM 786 C CA . THR A 1 95 ? 4.354 -3.164 -8.482 1.00 96.75 95 THR A CA 1
ATOM 787 C C . THR A 1 95 ? 5.396 -2.772 -9.530 1.00 96.75 95 THR A C 1
ATOM 789 O O . THR A 1 95 ? 6.552 -3.174 -9.405 1.00 96.75 95 THR A O 1
ATOM 792 N N . ASP A 1 96 ? 5.037 -1.978 -10.545 1.00 96.38 96 ASP A N 1
ATOM 793 C CA . ASP A 1 96 ? 5.990 -1.504 -11.553 1.00 96.38 96 ASP A CA 1
ATOM 794 C C . ASP A 1 96 ? 6.965 -0.544 -10.880 1.00 96.38 96 ASP A C 1
ATOM 796 O O . ASP A 1 96 ? 8.177 -0.719 -10.957 1.00 96.38 96 ASP A O 1
ATOM 800 N N . VAL A 1 97 ? 6.436 0.387 -10.092 1.00 95.06 97 VAL A N 1
ATOM 801 C CA . VAL A 1 97 ? 7.232 1.321 -9.299 1.00 95.06 97 VAL A CA 1
ATOM 802 C C . VAL A 1 97 ? 8.108 0.587 -8.277 1.00 95.06 97 VAL A C 1
ATOM 804 O O . VAL A 1 97 ? 9.304 0.859 -8.167 1.00 95.06 97 VAL A O 1
ATOM 807 N N . ILE A 1 98 ? 7.561 -0.400 -7.567 1.00 94.12 98 ILE A N 1
ATOM 808 C CA . ILE A 1 98 ? 8.311 -1.161 -6.561 1.00 94.12 98 ILE A CA 1
ATOM 809 C C . ILE A 1 98 ? 9.475 -1.935 -7.190 1.00 94.12 98 ILE A C 1
ATOM 811 O O . ILE A 1 98 ? 10.616 -1.778 -6.751 1.00 94.12 98 ILE A O 1
ATOM 815 N N . PHE A 1 99 ? 9.228 -2.734 -8.229 1.00 94.56 99 PHE A N 1
ATOM 816 C CA . PHE A 1 99 ? 10.220 -3.694 -8.722 1.00 94.56 99 PHE A CA 1
ATOM 817 C C . PHE A 1 99 ? 11.086 -3.186 -9.874 1.00 94.56 99 PHE A C 1
ATOM 819 O O . PHE A 1 99 ? 12.196 -3.698 -10.062 1.00 94.56 99 PHE A O 1
ATOM 826 N N . ASN A 1 100 ? 10.608 -2.193 -10.628 1.00 94.56 100 ASN A N 1
ATOM 827 C CA . ASN A 1 100 ? 11.291 -1.714 -11.823 1.00 94.56 100 ASN A CA 1
ATOM 828 C C . ASN A 1 100 ? 12.025 -0.383 -11.639 1.00 94.56 100 ASN A C 1
ATOM 830 O O . ASN A 1 100 ? 12.914 -0.097 -12.442 1.00 94.56 100 ASN A O 1
ATOM 834 N N . TYR A 1 101 ? 11.737 0.394 -10.589 1.00 92.44 101 TYR A N 1
ATOM 835 C CA . TYR A 1 101 ? 12.411 1.672 -10.337 1.00 92.44 101 TYR A CA 1
ATOM 836 C C . TYR A 1 101 ? 13.546 1.554 -9.315 1.00 92.44 101 TYR A C 1
ATOM 838 O O . TYR A 1 101 ? 13.451 0.836 -8.315 1.00 92.44 101 TYR A O 1
ATOM 846 N N . GLY A 1 102 ? 14.610 2.318 -9.554 1.00 88.00 102 GLY A N 1
ATOM 847 C CA . GLY A 1 102 ? 15.737 2.506 -8.642 1.00 88.00 102 GLY A CA 1
ATOM 848 C C . GLY A 1 102 ? 16.596 3.698 -9.068 1.00 88.00 102 GLY A C 1
ATOM 849 O O . GLY A 1 102 ? 16.347 4.298 -10.113 1.00 88.00 102 GLY A O 1
ATOM 850 N N . TYR A 1 103 ? 17.612 4.038 -8.273 1.00 82.75 103 TYR A N 1
ATOM 851 C CA . TYR A 1 103 ? 18.538 5.131 -8.595 1.00 82.75 103 TYR A CA 1
ATOM 852 C C . TYR A 1 103 ? 19.245 4.929 -9.932 1.00 82.75 103 TYR A C 1
ATOM 854 O O . TYR A 1 103 ? 19.664 3.810 -10.232 1.00 82.75 103 TYR A O 1
ATOM 862 N N . GLN A 1 104 ? 19.443 6.003 -10.700 1.00 77.62 104 GLN A N 1
ATOM 863 C CA . GLN A 1 104 ? 20.143 5.995 -11.989 1.00 77.62 104 GLN A CA 1
ATOM 864 C C . GLN A 1 104 ? 21.560 5.404 -11.908 1.00 77.62 104 GLN A C 1
ATOM 866 O O . GLN A 1 104 ? 21.926 4.575 -12.745 1.00 77.62 104 GLN A O 1
ATOM 871 N N . SER A 1 105 ? 22.320 5.689 -10.854 1.00 72.06 105 SER A N 1
ATOM 872 C CA . SER A 1 105 ? 23.633 5.077 -10.591 1.00 72.06 105 SER A CA 1
ATOM 873 C C . SER A 1 105 ? 23.764 4.647 -9.121 1.00 72.06 105 SER A C 1
ATOM 875 O O . SER A 1 105 ? 22.770 4.631 -8.394 1.00 72.06 105 SER A O 1
ATOM 877 N N . LYS A 1 106 ? 24.949 4.183 -8.689 1.00 64.81 106 LYS A N 1
ATOM 878 C CA . LYS A 1 106 ? 25.180 3.849 -7.273 1.00 64.81 106 LYS A CA 1
ATOM 879 C C . LYS A 1 106 ? 25.066 5.134 -6.455 1.00 64.81 106 LYS A C 1
ATOM 881 O O . LYS A 1 106 ? 25.967 5.965 -6.489 1.00 64.81 106 LYS A O 1
ATOM 886 N N . PHE A 1 107 ? 23.965 5.268 -5.731 1.00 63.97 107 PHE A N 1
ATOM 887 C CA . PHE A 1 107 ? 23.722 6.376 -4.825 1.00 63.97 107 PHE A CA 1
ATOM 888 C C . PHE A 1 107 ? 23.879 5.881 -3.390 1.00 63.97 107 PHE A C 1
ATOM 890 O O . PHE A 1 107 ? 23.205 4.936 -2.981 1.00 63.97 107 PHE A O 1
ATOM 897 N N . TYR A 1 108 ? 24.781 6.509 -2.643 1.00 55.50 108 TYR A N 1
ATOM 898 C CA . TYR A 1 108 ? 24.898 6.313 -1.205 1.00 55.50 108 TYR A CA 1
ATOM 899 C C . TYR A 1 108 ? 24.191 7.489 -0.537 1.00 55.50 108 TYR A C 1
ATOM 901 O O . TYR A 1 108 ? 24.739 8.587 -0.471 1.00 55.50 108 TYR A O 1
ATOM 909 N N . SER A 1 109 ? 22.954 7.282 -0.087 1.00 57.22 109 SER A N 1
ATOM 910 C CA . SER A 1 109 ? 22.330 8.218 0.845 1.00 57.22 109 SER A CA 1
ATOM 911 C C . SER A 1 109 ? 22.851 7.933 2.243 1.00 57.22 109 SER A C 1
ATOM 913 O O . SER A 1 109 ? 22.773 6.797 2.707 1.00 57.22 109 SER A O 1
ATOM 915 N N . ILE A 1 110 ? 23.317 8.967 2.933 1.00 49.88 110 ILE A N 1
ATOM 916 C CA . ILE A 1 110 ? 23.326 8.954 4.393 1.00 49.88 110 ILE A CA 1
ATOM 917 C C . ILE A 1 110 ? 21.855 9.105 4.786 1.00 49.88 110 ILE A C 1
ATOM 919 O O . ILE A 1 110 ? 21.239 10.134 4.510 1.00 49.88 110 ILE A O 1
ATOM 923 N N . GLU A 1 111 ? 21.248 8.035 5.295 1.00 54.00 111 GLU A N 1
ATOM 924 C CA . GLU A 1 111 ? 19.920 8.131 5.892 1.00 54.00 111 GLU A CA 1
ATOM 925 C C . GLU A 1 111 ? 20.062 8.928 7.188 1.00 54.00 111 GLU A C 1
ATOM 927 O O . GLU A 1 111 ? 20.593 8.440 8.182 1.00 54.00 111 GLU A O 1
ATOM 932 N N . ASP A 1 112 ? 19.628 10.188 7.164 1.00 49.56 112 ASP A N 1
ATOM 933 C CA . ASP A 1 112 ? 19.387 10.934 8.395 1.00 49.56 112 ASP A CA 1
ATOM 934 C C . ASP A 1 112 ? 18.435 10.101 9.272 1.00 49.56 112 ASP A C 1
ATOM 936 O O . ASP A 1 112 ? 17.403 9.644 8.769 1.00 49.56 112 ASP A O 1
ATOM 940 N N . MET A 1 113 ? 18.736 9.933 10.569 1.00 51.19 113 MET A N 1
ATOM 941 C CA . MET A 1 113 ? 17.782 9.402 11.557 1.00 51.19 113 MET A CA 1
ATOM 942 C C . MET A 1 113 ? 16.587 10.359 11.642 1.00 51.19 113 MET A C 1
ATOM 944 O O . MET A 1 113 ? 16.541 11.259 12.478 1.00 51.19 113 MET A O 1
ATOM 948 N N . LYS A 1 114 ? 15.639 10.219 10.720 1.00 62.19 114 LYS A N 1
ATOM 949 C CA . LYS A 1 114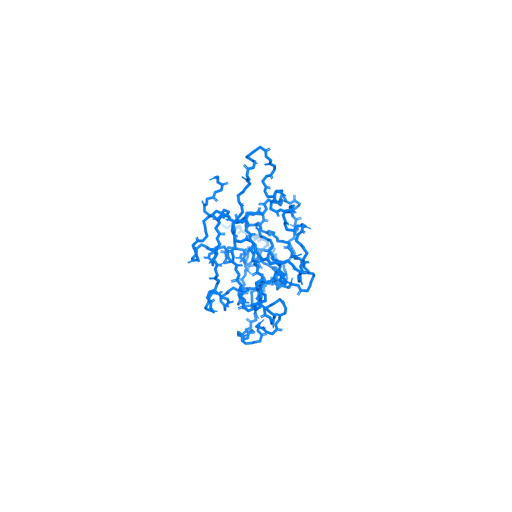 ? 14.426 11.025 10.682 1.00 62.19 114 LYS A CA 1
ATOM 950 C C . LYS A 1 114 ? 13.338 10.342 11.484 1.00 62.19 114 LYS A C 1
ATOM 952 O O . LYS A 1 114 ? 13.269 9.117 11.565 1.00 62.19 114 LYS A O 1
ATOM 957 N N . CYS A 1 115 ? 12.491 11.179 12.075 1.00 79.56 115 CYS A N 1
ATOM 958 C CA . CYS A 1 115 ? 11.234 10.787 12.690 1.00 79.56 115 CYS A CA 1
ATOM 959 C C . CYS A 1 115 ? 10.506 9.770 11.800 1.00 79.56 115 CYS A C 1
ATOM 961 O O . CYS A 1 115 ? 10.493 9.929 10.582 1.00 79.56 115 CYS A O 1
ATOM 963 N N . TYR A 1 116 ? 9.887 8.756 12.403 1.00 89.38 116 TYR A N 1
ATOM 964 C CA . TYR A 1 116 ? 9.022 7.814 11.700 1.00 89.38 116 TYR A CA 1
ATOM 965 C C . TYR A 1 116 ? 7.604 7.927 12.258 1.00 89.38 116 TYR A C 1
ATOM 967 O O . TYR A 1 116 ? 7.287 7.358 13.299 1.00 89.38 116 TYR A O 1
ATOM 975 N N . ASN A 1 117 ? 6.770 8.713 11.577 1.00 92.25 117 ASN A N 1
ATOM 976 C CA . ASN A 1 117 ? 5.374 8.978 11.929 1.00 92.25 117 ASN A CA 1
ATOM 977 C C . ASN A 1 117 ? 4.436 8.522 10.792 1.00 92.25 117 ASN A C 1
ATOM 979 O O . ASN A 1 117 ? 3.825 9.358 10.114 1.00 92.25 117 ASN A O 1
ATOM 983 N N . PRO A 1 118 ? 4.355 7.201 10.532 1.00 95.25 118 PRO A N 1
ATOM 984 C CA . PRO A 1 118 ? 3.565 6.663 9.433 1.00 95.25 118 PRO A CA 1
ATOM 985 C C . PRO A 1 118 ? 2.081 6.990 9.612 1.00 95.25 118 PRO A C 1
ATOM 987 O O . PRO A 1 118 ? 1.572 7.055 10.730 1.00 95.25 118 PRO A O 1
ATOM 990 N N . ARG A 1 119 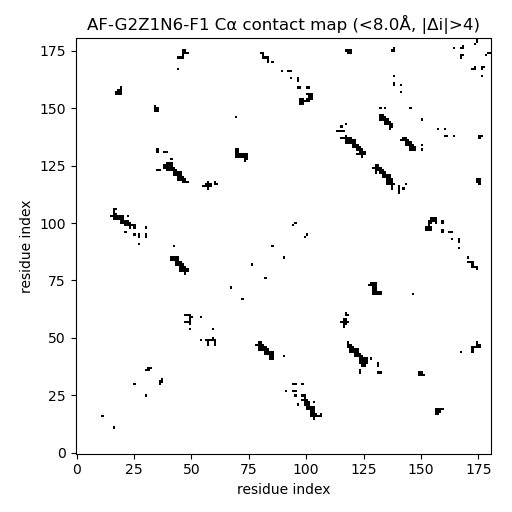? 1.403 7.197 8.484 1.00 96.44 119 ARG A N 1
ATOM 991 C CA . ARG A 1 119 ? -0.046 7.456 8.415 1.00 96.44 119 ARG A CA 1
ATOM 992 C C . ARG A 1 119 ? -0.745 6.588 7.378 1.00 96.44 119 ARG A C 1
ATOM 994 O O . ARG A 1 119 ? -1.960 6.662 7.248 1.00 96.44 119 ARG A O 1
ATOM 1001 N N . ASN A 1 120 ? 0.001 5.791 6.615 1.00 97.94 120 ASN A N 1
ATOM 1002 C CA . ASN A 1 120 ? -0.528 5.019 5.503 1.00 97.94 120 ASN A CA 1
ATOM 1003 C C . ASN A 1 120 ? 0.084 3.625 5.475 1.00 97.94 120 ASN A C 1
ATOM 1005 O O . ASN A 1 120 ? 1.236 3.445 5.862 1.00 97.94 120 ASN A O 1
ATOM 1009 N N . ALA A 1 121 ? -0.654 2.642 4.972 1.00 98.00 121 ALA A N 1
ATOM 1010 C CA . ALA A 1 121 ? -0.112 1.308 4.746 1.00 98.00 121 ALA A CA 1
ATOM 1011 C C . ALA A 1 121 ? -0.662 0.668 3.473 1.00 98.00 121 ALA A C 1
ATOM 1013 O O . ALA A 1 121 ? -1.715 1.054 2.967 1.00 98.00 121 ALA A O 1
ATOM 1014 N N . ILE A 1 122 ? 0.067 -0.333 2.985 1.00 98.44 122 ILE A N 1
ATOM 1015 C CA . ILE A 1 122 ? -0.397 -1.318 2.011 1.00 98.44 122 ILE A CA 1
ATOM 1016 C C . ILE A 1 122 ? -0.649 -2.617 2.775 1.00 98.44 122 ILE A C 1
ATOM 1018 O O . ILE A 1 122 ? 0.247 -3.105 3.465 1.00 98.44 122 ILE A O 1
ATOM 1022 N N . LEU A 1 123 ? -1.841 -3.182 2.637 1.00 98.25 123 LEU A N 1
ATOM 1023 C CA . LEU A 1 123 ? -2.248 -4.455 3.222 1.00 98.25 123 LEU A CA 1
ATOM 1024 C C . LEU A 1 123 ? -2.375 -5.512 2.127 1.00 98.25 123 LEU A C 1
ATOM 1026 O O . LEU A 1 123 ? -2.878 -5.231 1.039 1.00 98.25 123 LEU A O 1
ATOM 1030 N N . PHE A 1 124 ? -1.954 -6.735 2.432 1.00 98.38 124 PHE A N 1
ATOM 1031 C CA . PHE A 1 124 ? -2.076 -7.891 1.550 1.00 98.38 124 PHE A CA 1
ATOM 1032 C C . PHE A 1 124 ? -2.973 -8.921 2.223 1.00 98.38 124 PHE A C 1
ATOM 1034 O O . PHE A 1 124 ? -2.641 -9.387 3.316 1.00 98.38 124 PHE A O 1
ATOM 1041 N N . LEU A 1 125 ? -4.088 -9.275 1.583 1.00 98.44 125 LEU A N 1
ATOM 1042 C CA . LEU A 1 125 ? -5.065 -10.213 2.134 1.00 98.44 125 LEU A CA 1
ATOM 1043 C C . LEU A 1 125 ? -5.174 -11.473 1.290 1.00 98.44 125 LEU A C 1
ATOM 1045 O O . LEU A 1 125 ? -5.102 -11.420 0.060 1.00 98.44 125 LEU A O 1
ATOM 1049 N N . ASP A 1 126 ? -5.399 -12.602 1.950 1.00 97.75 126 ASP A N 1
ATOM 1050 C CA . ASP A 1 126 ? -5.816 -13.826 1.274 1.00 97.75 126 ASP A CA 1
ATOM 1051 C C . ASP A 1 126 ? -7.324 -13.818 0.940 1.00 97.75 126 ASP A C 1
ATOM 1053 O O . ASP A 1 126 ? -8.054 -12.862 1.201 1.00 97.75 126 ASP A O 1
ATOM 1057 N N . LYS A 1 127 ? -7.814 -14.926 0.374 1.00 97.12 127 LYS A N 1
ATOM 1058 C CA . LYS A 1 127 ? -9.235 -15.112 0.025 1.00 97.12 127 LYS A CA 1
ATOM 1059 C C . LYS A 1 127 ? -10.207 -15.039 1.213 1.00 97.12 127 LYS A C 1
ATOM 1061 O O . LYS A 1 127 ? -11.402 -14.892 0.992 1.00 97.12 127 LYS A O 1
ATOM 1066 N N . ASN A 1 128 ? -9.718 -15.199 2.442 1.00 97.25 128 ASN A N 1
ATOM 1067 C CA . ASN A 1 128 ? -10.509 -15.185 3.669 1.00 97.25 128 ASN A CA 1
ATOM 1068 C C . ASN A 1 128 ? -10.412 -13.830 4.389 1.00 97.25 128 ASN A C 1
ATOM 1070 O O . ASN A 1 128 ? -10.790 -13.745 5.555 1.00 97.25 128 ASN A O 1
ATOM 1074 N N . LYS A 1 129 ? -9.883 -12.790 3.722 1.00 97.69 129 LYS A N 1
ATOM 1075 C CA . LYS A 1 129 ? -9.617 -11.465 4.305 1.00 97.69 129 LYS A CA 1
ATOM 1076 C C . LYS A 1 129 ? -8.580 -11.492 5.441 1.00 97.69 129 LYS A C 1
ATOM 1078 O O . LYS A 1 129 ? -8.498 -10.542 6.220 1.00 97.69 129 LYS A O 1
ATOM 1083 N N . ILE A 1 130 ? -7.771 -12.553 5.530 1.00 98.12 130 ILE A N 1
ATOM 1084 C CA . ILE A 1 130 ? -6.693 -12.669 6.517 1.00 98.12 130 ILE A CA 1
ATOM 1085 C C . ILE A 1 130 ? -5.494 -11.852 6.042 1.00 98.12 130 ILE A C 1
ATOM 1087 O O . ILE A 1 130 ? -5.056 -11.989 4.897 1.00 98.12 130 ILE A O 1
ATOM 1091 N N . ILE A 1 131 ? -4.930 -11.033 6.932 1.00 98.00 131 ILE A N 1
ATOM 1092 C CA . ILE A 1 131 ? -3.753 -10.207 6.648 1.00 98.00 131 ILE A CA 1
ATOM 1093 C C . ILE A 1 131 ? -2.519 -11.105 6.552 1.00 98.00 131 ILE A C 1
ATOM 1095 O O . ILE A 1 131 ? -2.020 -11.595 7.560 1.00 98.00 131 ILE A O 1
ATOM 1099 N N . ILE A 1 132 ? -1.988 -11.299 5.347 1.00 97.75 132 ILE A N 1
ATOM 1100 C CA . ILE A 1 132 ? -0.780 -12.109 5.093 1.00 97.75 132 ILE A CA 1
ATOM 1101 C C . ILE A 1 132 ? 0.506 -11.275 5.037 1.00 97.75 132 ILE A C 1
ATOM 1103 O O . ILE A 1 132 ? 1.610 -11.822 5.023 1.00 97.75 132 ILE A O 1
ATOM 1107 N N . GLY A 1 133 ? 0.376 -9.951 5.015 1.00 97.75 133 GLY A N 1
ATOM 1108 C CA . GLY A 1 133 ? 1.491 -9.027 5.122 1.00 97.75 133 GLY A CA 1
ATOM 1109 C C . GLY A 1 133 ? 1.041 -7.576 5.050 1.00 97.75 133 GLY A C 1
ATOM 1110 O O . GLY A 1 133 ? -0.067 -7.280 4.600 1.00 97.75 133 GLY A O 1
ATOM 1111 N N . TYR A 1 134 ? 1.920 -6.670 5.466 1.00 97.75 134 TYR A N 1
ATOM 1112 C CA . TYR A 1 134 ? 1.698 -5.236 5.333 1.00 97.75 134 TYR A CA 1
ATOM 1113 C C . TYR A 1 134 ? 3.007 -4.467 5.126 1.00 97.75 134 TYR A C 1
ATOM 1115 O O . TYR A 1 134 ? 4.090 -4.938 5.486 1.00 97.75 134 TYR A O 1
ATOM 1123 N N . ILE A 1 135 ? 2.886 -3.272 4.547 1.00 97.38 135 ILE A N 1
ATOM 1124 C CA . ILE A 1 135 ? 3.943 -2.264 4.435 1.00 97.38 135 ILE A CA 1
ATOM 1125 C C . ILE A 1 135 ? 3.387 -0.965 5.001 1.00 97.38 135 ILE A C 1
ATOM 1127 O O . ILE A 1 135 ? 2.513 -0.353 4.395 1.00 97.38 135 ILE A O 1
ATOM 1131 N N . GLU A 1 136 ? 3.900 -0.533 6.139 1.00 96.50 136 GLU A N 1
ATOM 1132 C CA . GLU A 1 136 ? 3.681 0.807 6.668 1.00 96.50 136 GLU A CA 1
ATOM 1133 C C . GLU A 1 136 ? 4.517 1.812 5.887 1.00 96.50 136 GLU A C 1
ATOM 1135 O O . GLU A 1 136 ? 5.660 1.533 5.525 1.00 96.50 136 GLU A O 1
ATOM 1140 N N . ILE A 1 137 ? 3.959 2.992 5.647 1.00 95.44 137 ILE A N 1
ATOM 1141 C CA . ILE A 1 137 ? 4.581 4.037 4.851 1.00 95.44 137 ILE A CA 1
ATOM 1142 C C . ILE A 1 137 ? 4.441 5.367 5.588 1.00 95.44 137 ILE A C 1
ATOM 1144 O O . ILE A 1 137 ? 3.347 5.809 5.949 1.00 95.44 137 ILE A O 1
ATOM 1148 N N . CYS A 1 138 ? 5.574 6.040 5.761 1.00 93.75 138 CYS A N 1
ATOM 1149 C CA . CYS A 1 138 ? 5.618 7.460 6.053 1.00 93.75 138 CYS A CA 1
ATOM 1150 C C . CYS A 1 138 ? 6.105 8.205 4.805 1.00 93.75 138 CYS A C 1
ATOM 1152 O O . CYS A 1 138 ? 7.303 8.217 4.505 1.00 93.75 138 CYS A O 1
ATOM 1154 N N . PHE A 1 139 ? 5.186 8.838 4.071 1.00 92.31 139 PHE A N 1
ATOM 1155 C CA . PHE A 1 139 ? 5.535 9.565 2.848 1.00 92.31 139 PHE A CA 1
ATOM 1156 C C . PHE A 1 139 ? 6.411 10.797 3.114 1.00 92.31 139 PHE A C 1
ATOM 1158 O O . PHE A 1 139 ? 7.351 11.038 2.359 1.00 92.31 139 PHE A O 1
ATOM 1165 N N . SER A 1 140 ? 6.164 11.538 4.199 1.00 88.62 140 SER A N 1
ATOM 1166 C CA . SER A 1 140 ? 6.968 12.712 4.578 1.00 88.62 140 SER A CA 1
ATOM 1167 C C . SER A 1 140 ? 8.375 12.328 5.055 1.00 88.62 140 SER A C 1
ATOM 1169 O O . SER A 1 140 ? 9.352 12.988 4.699 1.00 88.62 140 SER A O 1
ATOM 1171 N N . CYS A 1 141 ? 8.502 11.208 5.774 1.00 88.50 141 CYS A N 1
ATOM 1172 C CA . CYS A 1 141 ? 9.785 10.644 6.201 1.00 88.50 141 CYS A CA 1
ATOM 1173 C C . CYS A 1 141 ? 10.546 9.962 5.057 1.00 88.50 141 CYS A C 1
ATOM 1175 O O . CYS A 1 141 ? 11.755 9.766 5.155 1.00 88.50 141 CYS A O 1
ATOM 1177 N N . LYS A 1 142 ? 9.832 9.559 3.996 1.00 88.31 142 LYS A N 1
ATOM 1178 C CA . LYS A 1 142 ? 10.321 8.677 2.924 1.00 88.31 142 LYS A CA 1
ATOM 1179 C C . LYS A 1 142 ? 10.889 7.368 3.469 1.00 88.31 142 LYS A C 1
ATOM 1181 O O . LYS A 1 142 ? 11.921 6.878 3.018 1.00 88.31 142 LYS A O 1
ATOM 1186 N N . HIS A 1 143 ? 10.183 6.813 4.449 1.00 89.00 143 HIS A N 1
ATOM 1187 C CA . HIS A 1 143 ? 10.555 5.578 5.119 1.00 89.00 143 HIS A CA 1
ATOM 1188 C C . HIS A 1 143 ? 9.364 4.623 5.194 1.00 89.00 143 HIS A C 1
ATOM 1190 O O . HIS A 1 143 ? 8.206 5.034 5.073 1.00 89.00 143 HIS A O 1
ATOM 1196 N N . LEU A 1 144 ? 9.662 3.340 5.355 1.00 92.12 144 LEU A N 1
ATOM 1197 C CA . LEU A 1 144 ? 8.677 2.272 5.406 1.00 92.12 144 LEU A CA 1
ATOM 1198 C C . LEU A 1 144 ? 9.131 1.180 6.363 1.00 92.12 144 LEU A C 1
ATOM 1200 O O . LEU A 1 144 ? 10.328 0.989 6.581 1.00 92.12 144 LEU A O 1
ATOM 1204 N N . ARG A 1 145 ? 8.166 0.414 6.858 1.00 93.62 145 ARG A N 1
ATOM 1205 C CA . ARG A 1 145 ? 8.391 -0.788 7.660 1.00 93.62 145 ARG A CA 1
ATOM 1206 C C . ARG A 1 145 ? 7.490 -1.892 7.139 1.00 93.62 145 ARG A C 1
ATOM 1208 O O . ARG A 1 145 ? 6.310 -1.666 6.907 1.00 93.62 145 ARG A O 1
ATOM 1215 N N . SER A 1 146 ? 8.037 -3.084 6.944 1.00 95.12 146 SER A N 1
ATOM 1216 C CA . SER A 1 146 ? 7.256 -4.233 6.476 1.00 95.12 146 SER A CA 1
ATOM 1217 C C . SER A 1 146 ? 7.058 -5.245 7.593 1.00 95.12 146 SER A C 1
ATOM 1219 O O . SER A 1 146 ? 7.930 -5.411 8.443 1.00 95.12 146 SER A O 1
ATOM 1221 N N . SER A 1 147 ? 5.939 -5.963 7.553 1.00 95.75 147 SER A N 1
ATOM 1222 C CA . SER A 1 147 ? 5.612 -7.008 8.531 1.00 95.75 147 SER A CA 1
ATOM 1223 C C . SER A 1 147 ? 6.527 -8.234 8.459 1.00 95.75 147 SER A C 1
ATOM 1225 O O . SER A 1 147 ? 6.571 -9.045 9.380 1.00 95.75 147 SER A O 1
ATOM 1227 N N . ASN A 1 148 ? 7.225 -8.412 7.336 1.00 91.56 148 ASN A N 1
ATOM 1228 C CA . ASN A 1 148 ? 8.100 -9.546 7.081 1.00 91.56 148 ASN A CA 1
ATOM 1229 C C . ASN A 1 148 ? 9.273 -9.116 6.187 1.00 91.56 148 ASN A C 1
ATOM 1231 O O . ASN A 1 148 ? 9.076 -8.391 5.212 1.00 91.56 148 ASN A O 1
ATOM 1235 N N . VAL A 1 149 ? 10.478 -9.610 6.483 1.00 88.75 149 VAL A N 1
ATOM 1236 C CA . VAL A 1 149 ? 11.714 -9.321 5.726 1.00 88.75 149 VAL A CA 1
ATOM 1237 C C . VAL A 1 149 ? 11.661 -9.766 4.259 1.00 88.75 149 VAL A C 1
ATOM 1239 O O . VAL A 1 149 ? 12.396 -9.244 3.428 1.00 88.75 149 VAL A O 1
ATOM 1242 N N . ASN A 1 150 ? 10.774 -10.707 3.924 1.00 91.50 150 ASN A N 1
ATOM 1243 C CA . ASN A 1 150 ? 10.560 -11.181 2.558 1.00 91.50 150 ASN A CA 1
ATOM 1244 C C . ASN A 1 150 ? 9.673 -10.242 1.724 1.00 91.50 150 ASN A C 1
ATOM 1246 O O . ASN A 1 150 ? 9.556 -10.434 0.513 1.00 91.50 150 ASN A O 1
ATOM 1250 N N . ILE A 1 151 ? 9.036 -9.240 2.340 1.00 92.69 151 ILE A N 1
ATOM 1251 C CA . ILE A 1 151 ? 8.299 -8.201 1.618 1.00 92.69 151 ILE A CA 1
ATOM 1252 C C . ILE A 1 151 ? 9.319 -7.207 1.067 1.00 92.69 151 ILE A C 1
ATOM 1254 O O . ILE A 1 151 ? 9.856 -6.359 1.775 1.00 92.69 151 ILE A O 1
ATOM 1258 N N . ASN A 1 152 ? 9.612 -7.344 -0.222 1.00 83.69 152 ASN A N 1
ATOM 1259 C CA . ASN A 1 152 ? 10.639 -6.561 -0.891 1.00 83.69 152 ASN A CA 1
ATOM 1260 C C . ASN A 1 152 ? 10.043 -5.293 -1.526 1.00 83.69 152 ASN A C 1
ATOM 1262 O O . ASN A 1 152 ? 9.162 -5.380 -2.381 1.00 83.69 152 ASN A O 1
ATOM 1266 N N . PHE A 1 153 ? 10.575 -4.118 -1.171 1.00 85.06 153 PHE A N 1
ATOM 1267 C CA . PHE A 1 153 ? 10.206 -2.831 -1.782 1.00 85.06 153 PHE A CA 1
ATOM 1268 C C . PHE A 1 153 ? 11.087 -2.427 -2.987 1.00 85.06 153 PHE A C 1
ATOM 1270 O O . PHE A 1 153 ? 11.111 -1.278 -3.448 1.00 85.06 153 PHE A O 1
ATOM 1277 N N . GLY A 1 154 ? 11.828 -3.398 -3.516 1.00 83.69 154 GLY A N 1
ATOM 1278 C CA . GLY A 1 154 ? 12.817 -3.245 -4.569 1.00 83.69 154 GLY A CA 1
ATOM 1279 C C . GLY A 1 154 ? 13.995 -2.373 -4.147 1.00 83.69 154 GLY A C 1
ATOM 1280 O O . GLY A 1 154 ? 14.289 -2.183 -2.970 1.00 83.69 154 GLY A O 1
ATOM 1281 N N . THR A 1 155 ? 14.697 -1.824 -5.135 1.00 83.88 155 THR A N 1
ATOM 1282 C CA . THR A 1 155 ? 15.797 -0.891 -4.881 1.00 83.88 155 THR A CA 1
ATOM 1283 C C . THR A 1 155 ? 15.237 0.432 -4.370 1.00 83.88 155 THR A C 1
ATOM 1285 O O . THR A 1 155 ? 14.377 1.026 -5.025 1.00 83.88 155 THR A O 1
ATOM 1288 N N . TYR A 1 156 ? 15.719 0.893 -3.215 1.00 79.06 156 TYR A N 1
ATOM 1289 C CA . TYR A 1 156 ? 15.338 2.191 -2.667 1.00 79.06 156 TYR A CA 1
ATOM 1290 C C . TYR A 1 156 ? 15.674 3.318 -3.649 1.00 79.06 156 TYR A C 1
ATOM 1292 O O . TYR A 1 156 ? 16.666 3.263 -4.378 1.00 79.06 156 TYR A O 1
ATOM 1300 N N . CYS A 1 157 ? 14.800 4.318 -3.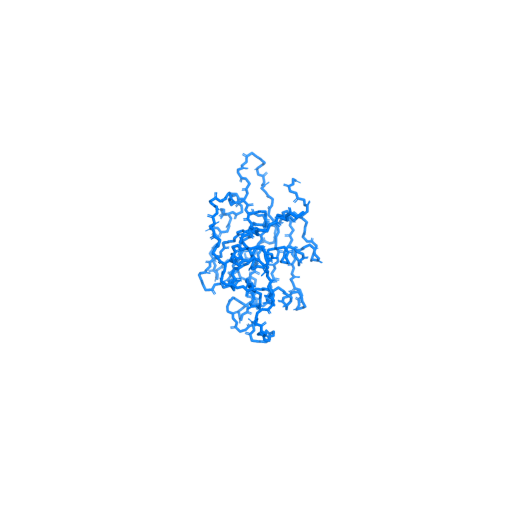687 1.00 83.31 157 CYS A N 1
ATOM 1301 C CA . CYS A 1 157 ? 15.008 5.568 -4.391 1.00 83.31 157 CYS A CA 1
ATOM 1302 C C . CYS A 1 157 ? 14.005 6.607 -3.882 1.00 83.31 157 CYS A C 1
ATOM 1304 O O . CYS A 1 157 ? 12.804 6.343 -3.826 1.00 83.31 157 CYS A O 1
ATOM 1306 N N . LYS A 1 158 ? 14.486 7.805 -3.541 1.00 78.75 158 LYS A N 1
ATOM 1307 C CA . LYS A 1 158 ? 13.702 8.846 -2.855 1.00 78.75 158 LYS A CA 1
ATOM 1308 C C . LYS A 1 158 ? 12.418 9.259 -3.593 1.00 78.75 158 LYS A C 1
ATOM 1310 O O . LYS A 1 158 ? 11.390 9.485 -2.959 1.00 78.75 158 LYS A O 1
ATOM 1315 N N . GLN A 1 159 ? 12.474 9.355 -4.919 1.00 86.31 159 GLN A N 1
ATOM 1316 C CA . GLN A 1 159 ? 11.334 9.733 -5.768 1.00 86.31 159 GLN A CA 1
ATOM 1317 C C . GLN A 1 159 ? 10.285 8.613 -5.891 1.00 86.31 159 GLN A C 1
ATOM 1319 O O . GLN A 1 159 ? 9.145 8.880 -6.258 1.00 86.31 159 GLN A O 1
ATOM 1324 N N . LYS A 1 160 ? 10.626 7.364 -5.534 1.00 89.56 160 LYS A N 1
ATOM 1325 C CA . LYS A 1 160 ? 9.676 6.239 -5.530 1.00 89.56 160 LYS A CA 1
ATOM 1326 C C . LYS A 1 160 ? 8.487 6.515 -4.606 1.00 89.56 160 LYS A C 1
ATOM 1328 O O . LYS A 1 160 ? 7.354 6.204 -4.961 1.00 89.56 160 LYS A O 1
ATOM 1333 N N . PHE A 1 161 ? 8.744 7.136 -3.454 1.00 91.19 161 PHE A N 1
ATOM 1334 C CA . PHE A 1 161 ? 7.702 7.521 -2.502 1.00 91.19 161 PHE A CA 1
ATOM 1335 C C . PHE A 1 161 ? 6.714 8.507 -3.114 1.00 91.19 161 PHE A C 1
ATOM 1337 O O . PHE A 1 161 ? 5.524 8.344 -2.899 1.00 91.19 161 PHE A O 1
ATOM 1344 N N . ASP A 1 162 ? 7.179 9.463 -3.919 1.00 91.62 162 ASP A N 1
ATOM 1345 C CA . ASP A 1 162 ? 6.310 10.469 -4.539 1.00 91.62 162 ASP A CA 1
ATOM 1346 C C . ASP A 1 162 ? 5.398 9.823 -5.605 1.00 91.62 162 ASP A C 1
ATOM 1348 O O . ASP A 1 162 ? 4.215 10.141 -5.699 1.00 91.62 162 ASP A O 1
ATOM 1352 N N . ILE A 1 163 ? 5.912 8.839 -6.355 1.00 92.62 163 ILE A N 1
ATOM 1353 C CA . ILE A 1 163 ? 5.109 8.085 -7.332 1.00 92.62 163 ILE A CA 1
ATOM 1354 C C . ILE A 1 163 ? 4.072 7.198 -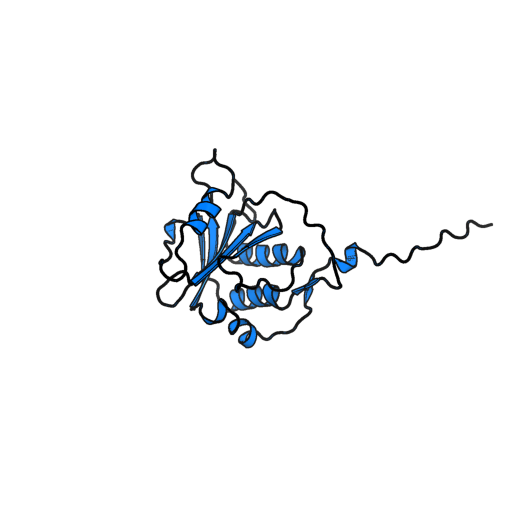6.625 1.00 92.62 163 ILE A C 1
ATOM 1356 O O . ILE A 1 163 ? 2.913 7.159 -7.027 1.00 92.62 163 ILE A O 1
ATOM 1360 N N . ILE A 1 164 ? 4.460 6.500 -5.554 1.00 95.56 164 ILE A N 1
ATOM 1361 C CA . ILE A 1 164 ? 3.528 5.662 -4.780 1.00 95.56 164 ILE A CA 1
ATOM 1362 C C . ILE A 1 164 ? 2.487 6.530 -4.069 1.00 95.56 164 ILE A C 1
ATOM 1364 O O . ILE A 1 164 ? 1.313 6.174 -4.057 1.00 95.56 164 ILE A O 1
ATOM 1368 N N . LYS A 1 165 ? 2.885 7.698 -3.557 1.00 95.69 165 LYS A N 1
ATOM 1369 C CA . LYS A 1 165 ? 1.987 8.699 -2.973 1.00 95.69 165 LYS A CA 1
ATOM 1370 C C . LYS A 1 165 ? 0.891 9.100 -3.963 1.00 95.69 165 LYS A C 1
ATOM 1372 O O . LYS A 1 165 ? -0.276 9.130 -3.595 1.00 95.69 165 LYS A O 1
ATOM 1377 N N . LYS A 1 166 ? 1.249 9.314 -5.232 1.00 95.50 166 LYS A N 1
ATOM 1378 C CA . LYS A 1 166 ? 0.284 9.614 -6.296 1.00 95.50 166 LYS A CA 1
ATOM 1379 C C . LYS A 1 166 ? -0.700 8.466 -6.551 1.00 95.50 166 LYS A C 1
ATOM 1381 O O . LYS A 1 166 ? -1.876 8.721 -6.763 1.00 95.50 166 LYS A O 1
ATOM 1386 N N . ILE A 1 167 ? -0.261 7.207 -6.466 1.00 96.81 167 ILE A N 1
ATOM 1387 C CA . ILE A 1 167 ? -1.175 6.052 -6.559 1.00 96.81 167 ILE A CA 1
ATOM 1388 C C . ILE A 1 167 ? -2.185 6.070 -5.403 1.00 96.81 167 ILE A C 1
ATOM 1390 O O . ILE A 1 167 ? -3.356 5.764 -5.621 1.00 96.81 167 ILE A O 1
ATOM 1394 N N . PHE A 1 168 ? -1.759 6.440 -4.190 1.00 97.81 168 PHE A N 1
ATOM 1395 C CA . PHE A 1 168 ? -2.659 6.589 -3.042 1.00 97.81 168 PHE A CA 1
ATOM 1396 C C . PHE A 1 168 ? -3.683 7.707 -3.273 1.00 97.81 168 PHE A C 1
ATOM 1398 O O . PHE A 1 168 ? -4.883 7.477 -3.122 1.00 97.81 168 PHE A O 1
ATOM 1405 N N . GLU A 1 169 ? -3.217 8.872 -3.719 1.00 96.56 169 GLU A N 1
ATOM 1406 C CA . GLU A 1 169 ? -4.054 10.030 -4.044 1.00 96.56 169 GLU A CA 1
ATOM 1407 C C . GLU A 1 169 ? -5.093 9.709 -5.131 1.00 96.56 169 GLU A C 1
ATOM 1409 O O . GLU A 1 169 ? -6.290 9.900 -4.928 1.00 96.56 169 GLU A O 1
ATOM 1414 N N . GLU A 1 170 ? -4.662 9.133 -6.258 1.00 96.25 170 GLU A N 1
ATOM 1415 C CA . GLU A 1 170 ? -5.535 8.746 -7.380 1.00 96.25 170 GLU A CA 1
ATOM 1416 C C . GLU A 1 170 ? -6.535 7.643 -7.006 1.00 96.25 170 GLU A C 1
ATOM 1418 O O . GLU A 1 170 ? -7.578 7.496 -7.641 1.00 96.25 170 GLU A O 1
ATOM 1423 N N . SER A 1 171 ? -6.231 6.861 -5.969 1.00 96.88 171 SER A N 1
ATOM 1424 C CA . SER A 1 171 ? -7.144 5.860 -5.410 1.00 96.88 171 SER A CA 1
ATOM 1425 C C . SER A 1 171 ? -8.150 6.463 -4.420 1.00 96.88 171 SER A C 1
ATOM 1427 O O . SE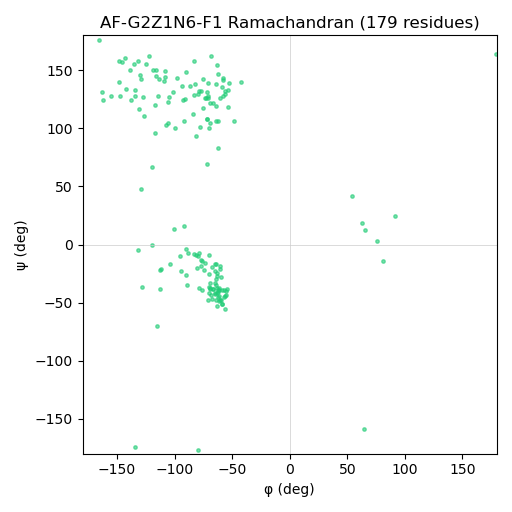R A 1 171 ? -9.085 5.775 -4.008 1.00 96.88 171 SER A O 1
ATOM 1429 N N . GLY A 1 172 ? -7.988 7.738 -4.055 1.00 96.06 172 GLY A N 1
ATOM 1430 C CA . GLY A 1 172 ? -8.874 8.474 -3.159 1.00 96.06 172 GLY A CA 1
ATOM 1431 C C . GLY A 1 172 ? -8.485 8.417 -1.683 1.00 96.06 172 GLY A C 1
ATOM 1432 O O . GLY A 1 172 ? -9.376 8.556 -0.852 1.00 96.06 172 GLY A O 1
ATOM 1433 N N . ILE A 1 173 ? -7.207 8.182 -1.360 1.00 97.81 173 ILE A N 1
ATOM 1434 C CA . ILE A 1 173 ? -6.654 8.382 -0.011 1.00 97.81 173 ILE A CA 1
ATOM 1435 C C . ILE A 1 173 ? -6.116 9.812 0.091 1.00 97.81 173 ILE A C 1
ATOM 1437 O O . ILE A 1 173 ? -5.268 10.203 -0.715 1.00 97.81 173 ILE A O 1
ATOM 1441 N N . LYS A 1 174 ? -6.568 10.576 1.086 1.00 96.38 174 LYS A N 1
ATOM 1442 C CA . LYS A 1 174 ? -6.149 11.968 1.311 1.00 96.38 174 LYS A CA 1
ATOM 1443 C C . LYS A 1 174 ? -5.333 12.146 2.585 1.00 96.38 174 LYS A C 1
ATOM 1445 O O . LYS A 1 174 ? -4.349 12.895 2.579 1.00 96.38 174 LYS A O 1
ATOM 1450 N N . TYR A 1 175 ? -5.693 11.445 3.657 1.00 95.56 175 TYR A N 1
ATOM 1451 C CA . TYR A 1 175 ? -5.030 11.572 4.947 1.00 95.56 175 TYR A CA 1
ATOM 1452 C C . TYR A 1 175 ? -3.633 10.940 4.915 1.00 95.56 175 TYR A C 1
ATOM 1454 O O . TYR A 1 175 ? -3.432 9.819 4.437 1.00 95.56 175 TYR A O 1
ATOM 1462 N N . GLY A 1 176 ? -2.640 11.681 5.406 1.00 92.06 176 GLY A N 1
ATOM 1463 C CA . GLY A 1 176 ? -1.221 11.336 5.289 1.00 92.06 176 GLY A CA 1
ATOM 1464 C C . GLY A 1 176 ? -0.625 11.574 3.895 1.00 92.06 176 GLY A C 1
ATOM 1465 O O . GLY A 1 176 ? 0.558 11.293 3.680 1.00 92.06 176 GLY A O 1
ATOM 1466 N N . ILE A 1 177 ? -1.419 12.118 2.963 1.00 91.50 177 ILE A N 1
ATOM 1467 C CA . ILE A 1 177 ? -1.026 12.428 1.585 1.00 91.50 177 ILE A CA 1
ATOM 1468 C C . ILE A 1 177 ? -1.081 13.940 1.343 1.00 91.50 177 ILE A C 1
ATOM 1470 O O . ILE A 1 177 ? -0.038 14.573 1.174 1.00 91.50 177 ILE A O 1
ATOM 1474 N N . THR A 1 178 ? -2.283 14.508 1.306 1.00 88.00 178 THR A N 1
ATOM 1475 C CA . THR A 1 178 ? -2.548 15.943 1.099 1.00 88.00 178 THR A CA 1
ATOM 1476 C C . THR A 1 178 ? -3.117 16.607 2.347 1.00 88.00 178 THR A C 1
ATOM 1478 O O . THR A 1 178 ? -3.028 17.822 2.480 1.00 88.00 178 THR A O 1
ATOM 1481 N N . GLU A 1 179 ? -3.688 15.814 3.252 1.00 84.44 179 GLU A N 1
ATOM 1482 C CA . GLU A 1 179 ? -4.256 16.245 4.528 1.00 84.44 179 GLU A CA 1
ATOM 1483 C C . GLU A 1 179 ? -3.415 15.632 5.656 1.00 84.44 179 GLU A C 1
ATOM 1485 O O . GLU A 1 179 ? -3.150 14.426 5.651 1.00 84.44 179 GLU A O 1
ATOM 1490 N N . GLU A 1 180 ? -2.942 16.447 6.600 1.00 68.38 180 GLU A N 1
ATOM 1491 C CA . GLU A 1 180 ? -2.082 15.985 7.705 1.00 68.38 180 GLU A CA 1
ATOM 1492 C C . GLU A 1 180 ? -2.684 16.225 9.104 1.00 68.38 180 GLU A C 1
ATOM 1494 O O . GLU A 1 180 ? -2.075 15.796 10.091 1.00 68.38 180 GLU A O 1
ATOM 1499 N N . GLU A 1 181 ? -3.885 16.820 9.185 1.00 58.59 181 GLU A N 1
ATOM 1500 C CA . GLU A 1 181 ? -4.600 17.206 10.419 1.00 58.59 181 GLU A CA 1
ATOM 1501 C C . GLU A 1 181 ? -6.049 16.699 10.455 1.00 58.59 181 GLU A C 1
ATOM 1503 O O . GLU A 1 181 ? -6.783 16.927 9.470 1.00 58.59 181 GLU A O 1
#

Organism: Flavobacterium branchiophilum (strain FL-15) (NCBI:txid1034807)

Solvent-accessible surface area (backbone atoms only — not comparable to full-atom values): 10643 Å² total; per-residue (Å²): 140,79,94,80,78,84,79,81,75,88,65,77,63,67,70,71,33,56,36,57,36,76,78,48,83,75,49,65,77,61,56,38,65,39,58,60,51,57,64,34,72,44,43,34,40,38,20,50,70,67,87,56,83,88,52,66,66,25,50,60,54,52,53,53,61,70,67,58,52,69,69,72,38,61,71,62,74,87,77,38,76,39,78,38,79,56,49,74,69,53,49,47,53,52,51,42,53,29,67,16,26,21,40,67,45,98,69,86,76,82,77,71,93,63,73,82,52,32,22,32,34,40,40,28,18,32,93,78,45,25,30,65,40,39,35,41,31,17,64,90,62,67,44,71,51,56,78,44,92,72,54,70,66,51,52,74,35,77,53,51,44,58,57,53,49,48,54,40,43,78,63,71,43,44,58,58,71,84,39,88,126

Nearest PDB structures (foldseek):
  2ivm-assembly1_A  TM=2.721E-01  e=6.769E+00  Mycobacterium tuberculosis H37Rv
  2vc1-assembly1_B  TM=2.753E-01  e=9.197E+00  Mycobacterium tuberculosis H37Rv

Radius of gyration: 19.19 Å; Cα contacts (8 Å, |Δi|>4): 311; chains: 1; bounding box: 57×55×44 Å

Foldseek 3Di:
DDDDDDDDDPDPPLVLQLDKDQADDQDLVRLCVAPPNVQFPWKKKFFADDPDPPDDAQPVVVVVLVPADAPPDADDPVRTPDMFIDDPVLSSQLSSLQARIAGPDDHDDPQDPDDDRFGMKMFGAHPRNGTNWMWTDQLVSLDIDIPDPSPGSHYDHNCSSVSVLVSCVVRPNCDSRVDPD

Secondary structure (DSSP, 8-state):
-------------HHHHT-EEE-----HHHHTTSTTTTT-SEEEEEE---SSTTSPTTHHHHHHHHH--TTTPBP-GGG-SEEEEPPHHHHHHHHHHHHHEEESS--------------EEEEEE-TTSBEEEEEEEETTTTEEEESSTT----S--HHHHHHHHHHHHHTT--BTTTB--